Protein AF-A0A812U2C8-F1 (afdb_monomer_lite)

InterPro domains:
  IPR002843 ATPase, V0 complex, C/D subunit [PF01992] (10-202)
  IPR016727 ATPase, V0 complex, subunit D [PTHR11028] (4-201)
  IPR036079 V-type ATP synthase subunit C/D subunit superfamily [SSF103486] (7-202)

Secondary structure (DSSP, 8-state):
------HHHHHHHHHHHHHHTSTTHHHHHHHHHHHHHHHHTT--S--------S---HHHHHHHHHHHHHHHHHHHHHHHHHH-HHHHHHHHHHHHHHHHHHHHHHHHHHHTSGGGSGGGHHHHHHTS-S-SSSTTGGGGHHHHHHHH-SS--PPPTTPPPHHHHHHHHHHHHHHHTTSS-S-THHHHHHHHHHHHHHHHHHHHHSTT--TT-------

Sequence (219 aa):
MSESFDVQGGFDDVYRIFLVDTPIGPYFEEYLKEADRDKDDMAPAGIETSQVGGILTKQDLEIMKQSLKKAWLEDFYSFVESQGGTTAEVMGNILKMEADFRVLLVTLNALNTNLSTEASLGERNALYPNFGYLYPEGTKVKDFYDAETGGSRAAPAGAQSIEDLIYAENVRMYEMAFEQQYHFGIFYAWVKLREQEIRNIRRSRGGAVDPRGVSGLRP

pLDDT: mean 73.54, std 18.6, range [32.16, 96.62]

Foldseek 3Di:
DDPDDPPVVVVVVVVLVVLVPPPLNVLLVVVVVVVVVVVVVPDDPDDPPPPPPPDCDPVNVVLSVLSSVQVVLQVVLVVQVVVDDPSNVLVNQLSLLVLLVQLVVLLVVCVVDPCLDPVNLVVSLSSHHCHHPCPPVSSCVSVVCCVVPVDDDDDPVPDDDPVRVSLVVSLVSLVVSVVDDDYPSVVVSVVSVVVVVVVVVVVVVPPPDDPPDDDDDDD

Structure (mmCIF, N/CA/C/O backbone):
data_AF-A0A812U2C8-F1
#
_entry.id   AF-A0A812U2C8-F1
#
loop_
_atom_site.group_PDB
_atom_site.id
_atom_site.type_symbol
_atom_site.label_atom_id
_atom_site.label_alt_id
_atom_site.label_comp_id
_atom_site.label_asym_id
_atom_site.label_entity_id
_atom_site.label_seq_id
_atom_site.pdbx_PDB_ins_code
_atom_site.Cartn_x
_atom_site.Cartn_y
_atom_site.Cartn_z
_atom_site.occupancy
_atom_site.B_iso_or_equiv
_atom_site.auth_seq_id
_atom_site.auth_comp_id
_atom_site.auth_asym_id
_atom_site.auth_atom_id
_atom_site.pdbx_PDB_model_num
ATOM 1 N N . MET A 1 1 ? -51.670 6.695 8.236 1.00 37.44 1 MET A N 1
ATOM 2 C CA . MET A 1 1 ? -50.321 6.507 8.798 1.00 37.44 1 MET A CA 1
ATOM 3 C C . MET A 1 1 ? -49.365 7.190 7.844 1.00 37.44 1 MET A C 1
ATOM 5 O O . MET A 1 1 ? -49.209 6.713 6.732 1.00 37.44 1 MET A O 1
ATOM 9 N N . SER A 1 2 ? -48.876 8.376 8.196 1.00 40.47 2 SER A N 1
ATOM 10 C CA . SER A 1 2 ? -47.806 9.039 7.450 1.00 40.47 2 SER A CA 1
ATOM 11 C C . SER A 1 2 ? -46.493 8.475 7.973 1.00 40.47 2 SER A C 1
ATOM 13 O O . SER A 1 2 ? -46.079 8.838 9.073 1.00 40.47 2 SER A O 1
ATOM 15 N N . GLU A 1 3 ? -45.888 7.543 7.242 1.00 46.00 3 GLU A N 1
ATOM 16 C CA . GLU A 1 3 ? -44.503 7.157 7.503 1.00 46.00 3 GLU A CA 1
ATOM 17 C C . GLU A 1 3 ? -43.629 8.375 7.204 1.00 46.00 3 GLU A C 1
ATOM 19 O O . GLU A 1 3 ? -43.494 8.806 6.058 1.00 46.00 3 GLU A O 1
ATOM 24 N N . SER A 1 4 ? -43.106 8.997 8.259 1.00 42.78 4 SER A N 1
ATOM 25 C CA . SER A 1 4 ? -42.030 9.967 8.130 1.00 42.78 4 SER A CA 1
ATOM 26 C C . SER A 1 4 ? -40.771 9.186 7.784 1.00 42.78 4 SER A C 1
ATOM 28 O O . SER A 1 4 ? -40.222 8.494 8.639 1.00 42.78 4 SER A O 1
ATOM 30 N N . PHE A 1 5 ? -40.342 9.268 6.528 1.00 45.81 5 PHE A N 1
ATOM 31 C CA . PHE A 1 5 ? -39.040 8.762 6.122 1.00 45.81 5 PHE A CA 1
ATOM 32 C C . PHE A 1 5 ? -37.985 9.647 6.791 1.00 45.81 5 PHE A C 1
ATOM 34 O O . PHE A 1 5 ? -37.867 10.828 6.454 1.00 45.81 5 PHE A O 1
ATOM 41 N N . ASP A 1 6 ? -37.277 9.111 7.784 1.00 50.34 6 ASP A N 1
ATOM 42 C CA . ASP A 1 6 ? -36.111 9.787 8.337 1.00 50.34 6 ASP A CA 1
ATOM 43 C C . ASP A 1 6 ? -35.038 9.821 7.247 1.00 50.34 6 ASP A C 1
ATOM 45 O O . ASP A 1 6 ? -34.470 8.798 6.870 1.00 50.34 6 ASP A O 1
ATOM 49 N N . VAL A 1 7 ? -34.833 10.996 6.657 1.00 51.53 7 VAL A N 1
ATOM 50 C CA . VAL A 1 7 ? -33.973 11.161 5.482 1.00 51.53 7 VAL A CA 1
ATOM 51 C C . VAL A 1 7 ? -32.519 10.827 5.827 1.00 51.53 7 VAL A C 1
ATOM 53 O O . VAL A 1 7 ? -31.798 10.351 4.960 1.00 51.53 7 VAL A O 1
ATOM 56 N N . GLN A 1 8 ? -32.084 11.022 7.078 1.00 50.69 8 GLN A N 1
ATOM 57 C CA . GLN A 1 8 ? -30.714 10.709 7.495 1.00 50.69 8 GLN A CA 1
ATOM 58 C C . GLN A 1 8 ? -30.510 9.214 7.772 1.00 50.69 8 GLN A C 1
ATOM 60 O O . GLN A 1 8 ? -29.570 8.646 7.216 1.00 50.69 8 GLN A O 1
ATOM 65 N N . GLY A 1 9 ? -31.402 8.558 8.526 1.00 53.12 9 GLY A N 1
ATOM 66 C CA . GLY A 1 9 ? -31.371 7.098 8.691 1.00 53.12 9 GLY A CA 1
ATOM 67 C C . GLY A 1 9 ? -31.550 6.348 7.366 1.00 53.12 9 GLY A C 1
ATOM 68 O O . GLY A 1 9 ? -30.816 5.410 7.070 1.00 53.12 9 GLY A O 1
ATOM 69 N N . GLY A 1 10 ? -32.433 6.845 6.496 1.00 49.03 10 GLY A N 1
ATOM 70 C CA . GLY A 1 10 ? -32.646 6.285 5.163 1.00 49.03 10 GLY A CA 1
ATOM 71 C C . GLY A 1 10 ? -31.426 6.397 4.244 1.00 49.03 10 GLY A C 1
ATOM 72 O O . GLY A 1 10 ? -31.242 5.538 3.390 1.00 49.03 10 GLY A O 1
ATOM 73 N N . PHE A 1 11 ? -30.570 7.413 4.407 1.00 55.88 11 PHE A N 1
ATOM 74 C CA . PHE A 1 11 ? -29.321 7.515 3.644 1.00 55.88 11 PHE A CA 1
ATOM 75 C C . PHE A 1 11 ? -28.286 6.480 4.092 1.00 55.88 11 PHE A C 1
ATOM 77 O O . PHE A 1 11 ? -27.609 5.928 3.229 1.00 55.88 11 PHE A O 1
ATOM 84 N N . ASP A 1 12 ? -28.179 6.196 5.394 1.00 60.50 12 ASP A N 1
ATOM 85 C CA . ASP A 1 12 ? -27.290 5.148 5.918 1.00 60.50 12 ASP A CA 1
ATOM 86 C C . ASP A 1 12 ? -27.771 3.757 5.482 1.00 60.50 12 ASP A C 1
ATOM 88 O O . ASP A 1 12 ? -26.985 2.962 4.972 1.00 60.50 12 ASP A O 1
ATOM 92 N N . ASP A 1 13 ? -29.079 3.498 5.544 1.00 59.97 13 ASP A N 1
ATOM 93 C CA . ASP A 1 13 ? -29.663 2.245 5.056 1.00 59.97 13 ASP A CA 1
ATOM 94 C C . ASP A 1 13 ? -29.455 2.067 3.548 1.00 59.97 13 ASP A C 1
ATOM 96 O O . ASP A 1 13 ? -29.047 1.002 3.092 1.00 59.97 13 ASP A O 1
ATOM 100 N N . VAL A 1 14 ? -29.667 3.120 2.755 1.00 59.97 14 VAL A N 1
ATOM 101 C CA . VAL A 1 14 ? -29.437 3.094 1.304 1.00 59.97 14 VAL A CA 1
ATOM 102 C C . VAL A 1 14 ? -27.952 2.919 0.981 1.00 59.97 14 VAL A C 1
ATOM 104 O O . VAL A 1 14 ? -27.599 2.164 0.075 1.00 59.97 14 VAL A O 1
ATOM 107 N N . TYR A 1 15 ? -27.069 3.576 1.728 1.00 64.94 15 TYR A N 1
ATOM 108 C CA . TYR A 1 15 ? -25.626 3.462 1.565 1.00 64.94 15 TYR A CA 1
ATOM 109 C C . TYR A 1 15 ? -25.122 2.063 1.929 1.00 64.94 15 TYR A C 1
ATOM 111 O O . TYR A 1 15 ? -24.353 1.485 1.166 1.00 64.94 15 TYR A O 1
ATOM 119 N N . ARG A 1 16 ? -25.630 1.465 3.013 1.00 65.31 16 ARG A N 1
ATOM 120 C CA . ARG A 1 16 ? -25.379 0.062 3.369 1.00 65.31 16 ARG A CA 1
ATOM 121 C C . ARG A 1 16 ? -25.901 -0.883 2.292 1.00 65.31 16 ARG A C 1
ATOM 123 O O . ARG A 1 16 ? -25.148 -1.737 1.844 1.00 65.31 16 ARG A O 1
ATOM 130 N N . ILE A 1 17 ? -27.133 -0.700 1.813 1.00 68.12 17 ILE A N 1
ATOM 131 C CA . ILE A 1 17 ? -27.717 -1.530 0.746 1.00 68.12 17 ILE A CA 1
ATOM 132 C C . ILE A 1 17 ? -26.848 -1.492 -0.516 1.00 68.12 17 ILE A C 1
ATOM 134 O O . ILE A 1 17 ? -26.548 -2.539 -1.079 1.00 68.12 17 ILE A O 1
ATOM 138 N N . PHE A 1 18 ? -26.403 -0.309 -0.948 1.00 65.56 18 PHE A N 1
ATOM 139 C CA . PHE A 1 18 ? -25.588 -0.193 -2.158 1.00 65.56 18 PHE A CA 1
ATOM 140 C C . PHE A 1 18 ? -24.139 -0.640 -1.964 1.00 65.56 18 PHE A C 1
ATOM 142 O O . PHE A 1 18 ? -23.555 -1.183 -2.899 1.00 65.56 18 PHE A O 1
ATOM 149 N N . LEU A 1 19 ? -23.541 -0.420 -0.791 1.00 75.69 19 LEU A N 1
ATOM 150 C CA . LEU A 1 19 ? -22.161 -0.824 -0.538 1.00 75.69 19 LEU A CA 1
ATOM 151 C C . LEU A 1 19 ? -22.000 -2.318 -0.273 1.00 75.69 19 LEU A C 1
ATOM 153 O O . LEU A 1 19 ? -20.934 -2.845 -0.591 1.00 75.69 19 LEU A O 1
ATOM 157 N N . VAL A 1 20 ? -23.017 -3.002 0.259 1.00 69.00 20 VAL A N 1
ATOM 158 C CA . VAL A 1 20 ? -22.983 -4.460 0.481 1.00 69.00 20 VAL A CA 1
ATOM 159 C C . VAL A 1 20 ? -22.724 -5.219 -0.824 1.00 69.00 20 VAL A C 1
ATOM 161 O O . VAL A 1 20 ? -22.008 -6.216 -0.821 1.00 69.00 20 VAL A O 1
ATOM 164 N N . ASP A 1 21 ? -23.211 -4.699 -1.951 1.00 77.69 21 ASP A N 1
ATOM 165 C CA . ASP A 1 21 ? -22.998 -5.300 -3.272 1.00 77.69 21 ASP A CA 1
ATOM 166 C C . ASP A 1 21 ? -21.655 -4.905 -3.918 1.00 77.69 21 ASP A C 1
ATOM 168 O O . ASP A 1 21 ? -21.303 -5.387 -4.998 1.00 77.69 21 ASP A O 1
ATOM 172 N N . THR A 1 22 ? -20.880 -4.025 -3.277 1.00 85.56 22 THR A N 1
ATOM 173 C CA . THR A 1 22 ? -19.578 -3.578 -3.785 1.00 85.56 22 THR A CA 1
ATOM 174 C C . THR A 1 22 ? -18.424 -4.316 -3.109 1.00 85.56 22 THR A C 1
ATOM 176 O O . THR A 1 22 ? -18.469 -4.578 -1.909 1.00 85.56 22 THR A O 1
ATOM 179 N N . PRO A 1 23 ? -17.313 -4.569 -3.825 1.00 85.44 23 PRO A N 1
ATOM 180 C CA . PRO A 1 23 ? -16.144 -5.233 -3.244 1.00 85.44 23 PRO A CA 1
ATOM 181 C C . PRO A 1 23 ? -15.446 -4.410 -2.146 1.00 85.44 23 PRO A C 1
ATOM 183 O O . PRO A 1 23 ? -14.595 -4.942 -1.446 1.00 85.44 23 PRO A O 1
ATOM 186 N N . ILE A 1 24 ? -15.785 -3.124 -1.987 1.00 85.81 24 ILE A N 1
ATOM 187 C CA . ILE A 1 24 ? -15.278 -2.269 -0.901 1.00 85.81 24 ILE A CA 1
ATOM 188 C C . ILE A 1 24 ? -16.128 -2.367 0.378 1.00 85.81 24 ILE A C 1
ATOM 190 O O . ILE A 1 24 ? -15.682 -1.930 1.437 1.00 85.81 24 ILE A O 1
ATOM 194 N N . GLY A 1 25 ? -17.331 -2.947 0.292 1.00 83.88 25 GLY A N 1
ATOM 195 C CA . GLY A 1 25 ? -18.283 -3.073 1.397 1.00 83.88 25 GLY A CA 1
ATOM 196 C C . GLY A 1 25 ? -17.688 -3.661 2.682 1.00 83.88 25 GLY A C 1
ATOM 197 O O . GLY A 1 25 ? -17.850 -3.032 3.729 1.00 83.88 25 GLY A O 1
ATOM 198 N N . PRO A 1 26 ? -16.937 -4.784 2.630 1.00 87.31 26 PRO A N 1
ATOM 199 C CA . PRO A 1 26 ? -16.346 -5.388 3.826 1.00 87.31 26 PRO A CA 1
ATOM 200 C C . PRO A 1 26 ? -15.430 -4.437 4.609 1.00 87.31 26 PRO A C 1
ATOM 202 O O . PRO A 1 26 ? -15.542 -4.338 5.828 1.00 87.31 26 PRO A O 1
ATOM 205 N N . TYR A 1 27 ? -14.579 -3.675 3.914 1.00 87.88 27 TYR A N 1
ATOM 206 C CA . TYR A 1 27 ? -13.665 -2.719 4.550 1.00 87.88 27 TYR A CA 1
ATOM 207 C C . TYR A 1 27 ? -14.414 -1.530 5.163 1.00 87.88 27 TYR A C 1
ATOM 209 O O . TYR A 1 27 ? -13.986 -0.959 6.164 1.00 87.88 27 TYR A O 1
ATOM 217 N N . PHE A 1 28 ? -15.540 -1.143 4.560 1.00 84.12 28 PHE A N 1
ATOM 218 C CA . PHE A 1 28 ? -16.367 -0.059 5.076 1.00 84.12 28 PHE A CA 1
ATOM 219 C C . PHE A 1 28 ? -17.119 -0.462 6.344 1.00 84.12 28 PHE A C 1
ATOM 221 O O . PHE A 1 28 ? -17.196 0.314 7.294 1.00 84.12 28 PHE A O 1
ATOM 228 N N . GLU A 1 29 ? -17.643 -1.685 6.379 1.00 81.62 29 GLU A N 1
ATOM 229 C CA . GLU A 1 29 ? -18.303 -2.230 7.564 1.00 81.62 29 GLU A CA 1
ATOM 230 C C . GLU A 1 29 ? -17.329 -2.349 8.747 1.00 81.62 29 GLU A C 1
ATOM 232 O O . GLU A 1 29 ? -17.690 -2.038 9.882 1.00 81.62 29 GLU A O 1
ATOM 237 N N . GLU A 1 30 ? -16.088 -2.763 8.484 1.00 82.81 30 GLU A N 1
ATOM 238 C CA . GLU A 1 30 ? -15.020 -2.794 9.485 1.00 82.81 30 GLU A CA 1
ATOM 239 C C . GLU A 1 30 ? -14.702 -1.393 10.025 1.00 82.81 30 GLU A C 1
ATOM 241 O O . GLU A 1 30 ? -14.710 -1.196 11.240 1.00 82.81 30 GLU A O 1
ATOM 246 N N . TYR A 1 31 ? -14.544 -0.398 9.144 1.00 83.19 31 TYR A N 1
ATOM 247 C CA . TYR A 1 31 ? -14.324 0.993 9.548 1.00 83.19 31 TYR A CA 1
ATOM 248 C C . TYR A 1 31 ? -15.457 1.545 10.427 1.00 83.19 31 TYR A C 1
ATOM 250 O O . TYR A 1 31 ? -15.188 2.184 11.442 1.00 83.19 31 TYR A O 1
ATOM 258 N N . LEU A 1 32 ? -16.724 1.294 10.072 1.00 79.75 32 LEU A N 1
ATOM 259 C CA . LEU A 1 32 ? -17.867 1.743 10.879 1.00 79.75 32 LEU A CA 1
ATOM 260 C C . LEU A 1 32 ? -17.860 1.117 12.279 1.00 79.75 32 LEU A C 1
ATOM 262 O O . LEU A 1 32 ? -18.121 1.809 13.260 1.00 79.75 32 LEU A O 1
ATOM 266 N N . LYS A 1 33 ? -17.513 -0.174 12.387 1.00 79.94 33 LYS A N 1
ATOM 267 C CA . LYS A 1 33 ? -17.399 -0.867 13.681 1.00 79.94 33 LYS A CA 1
ATOM 268 C C . LYS A 1 33 ? -16.302 -0.271 14.559 1.00 79.94 33 LYS A C 1
ATOM 270 O O . LYS A 1 33 ? -16.490 -0.195 15.769 1.00 79.94 33 LYS A O 1
ATOM 275 N N . GLU A 1 34 ? -15.167 0.113 13.981 1.00 74.62 34 GLU A N 1
ATOM 276 C CA . GLU A 1 34 ? -14.091 0.792 14.715 1.00 74.62 34 GLU A CA 1
ATOM 277 C C . GLU A 1 34 ? -14.511 2.208 15.134 1.00 74.62 34 GLU A C 1
ATOM 279 O O . GLU A 1 34 ? -14.382 2.564 16.303 1.00 74.62 34 GLU A O 1
ATOM 284 N N . ALA A 1 35 ? -15.115 2.974 14.223 1.00 71.06 35 ALA A N 1
ATOM 285 C CA . ALA A 1 35 ? -15.546 4.348 14.478 1.00 71.06 35 ALA A CA 1
ATOM 286 C C . ALA A 1 35 ? -16.657 4.470 15.539 1.00 71.06 35 ALA A C 1
ATOM 288 O O . ALA A 1 35 ? -16.769 5.508 16.195 1.00 71.06 35 ALA A O 1
ATOM 289 N N . ASP A 1 36 ? -17.497 3.445 15.703 1.00 65.69 36 ASP A N 1
ATOM 290 C CA . ASP A 1 36 ? -18.511 3.412 16.761 1.00 65.69 36 ASP A CA 1
ATOM 291 C C . ASP A 1 36 ? -17.934 2.972 18.119 1.00 65.69 36 ASP A C 1
ATOM 293 O O . ASP A 1 36 ? -18.356 3.500 19.147 1.00 65.69 36 ASP A O 1
ATOM 297 N N . ARG A 1 37 ? -16.912 2.101 18.149 1.00 62.19 37 ARG A N 1
ATOM 298 C CA . ARG A 1 37 ? -16.218 1.719 19.399 1.00 62.19 37 ARG A CA 1
ATOM 299 C C . ARG A 1 37 ? -15.511 2.903 20.057 1.00 62.19 37 ARG A C 1
ATOM 301 O O . ARG A 1 37 ? -15.627 3.076 21.266 1.00 62.19 37 ARG A O 1
ATOM 308 N N . ASP A 1 38 ? -14.865 3.754 19.263 1.00 59.25 38 ASP A N 1
ATOM 309 C CA . ASP A 1 38 ? -14.179 4.951 19.769 1.00 59.25 38 ASP A CA 1
ATOM 310 C C . ASP A 1 38 ? -15.146 5.967 20.415 1.00 59.25 38 ASP A C 1
ATOM 312 O O . ASP A 1 38 ? -14.742 6.774 21.256 1.00 59.25 38 ASP A O 1
ATOM 316 N N . LYS A 1 39 ? -16.443 5.934 20.065 1.00 55.78 39 LYS A N 1
ATOM 317 C CA . LYS A 1 39 ? -17.474 6.779 20.696 1.00 55.78 39 LYS A CA 1
ATOM 318 C C . LYS A 1 39 ? -17.959 6.219 22.032 1.00 55.78 39 LYS A C 1
ATOM 320 O O . LYS A 1 39 ? -18.274 7.007 22.925 1.00 55.78 39 LYS A O 1
ATOM 325 N N . ASP A 1 40 ? -18.012 4.897 22.173 1.00 53.09 40 ASP A N 1
ATOM 326 C CA . ASP A 1 40 ? -18.484 4.233 23.392 1.00 53.09 40 ASP A CA 1
ATOM 327 C C . ASP A 1 40 ? -17.454 4.311 24.533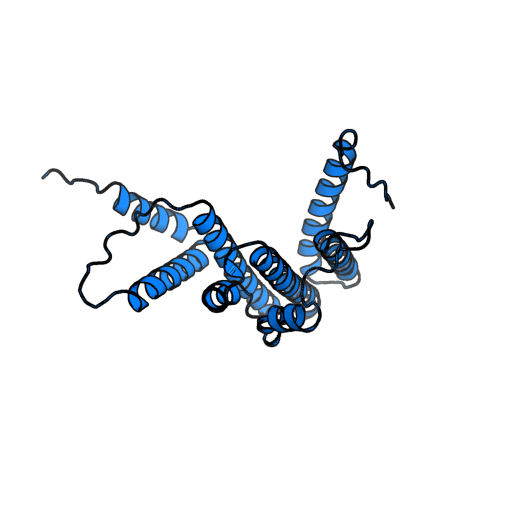 1.00 53.09 40 ASP A C 1
ATOM 329 O O . ASP A 1 40 ? -17.842 4.508 25.685 1.00 53.09 40 ASP A O 1
ATOM 333 N N . ASP A 1 41 ? -16.149 4.274 24.235 1.00 52.59 41 ASP A N 1
ATOM 334 C CA . ASP A 1 41 ? -15.084 4.408 25.250 1.00 52.59 41 ASP A CA 1
ATOM 335 C C . ASP A 1 41 ? -15.007 5.817 25.883 1.00 52.59 41 ASP A C 1
ATOM 337 O O . ASP A 1 41 ? -14.437 5.994 26.964 1.00 52.59 41 ASP A O 1
ATOM 341 N N . MET A 1 42 ? -15.621 6.825 25.249 1.00 48.03 42 MET A N 1
ATOM 342 C CA . MET A 1 42 ? -15.662 8.216 25.724 1.00 48.03 42 MET A CA 1
ATOM 343 C C . MET A 1 42 ? -17.035 8.630 26.291 1.00 48.03 42 MET A C 1
ATOM 345 O O . MET A 1 42 ? -17.183 9.741 26.813 1.00 48.03 42 MET A O 1
ATOM 349 N N . ALA A 1 43 ? -18.052 7.764 26.227 1.00 43.56 43 ALA A N 1
ATOM 350 C CA . ALA A 1 43 ? -19.397 8.073 26.700 1.00 43.56 43 ALA A CA 1
ATOM 351 C C . ALA A 1 43 ? -19.575 7.682 28.184 1.00 43.56 43 ALA A C 1
ATOM 353 O O . ALA A 1 43 ? -19.542 6.498 28.527 1.00 43.56 43 ALA A O 1
ATOM 354 N N . PRO A 1 44 ? -19.842 8.635 29.102 1.00 41.28 44 PRO A N 1
ATOM 355 C CA . PRO A 1 44 ? -20.400 8.274 30.395 1.00 41.28 44 PRO A CA 1
ATOM 356 C C . PRO A 1 44 ? -21.758 7.607 30.151 1.00 41.28 44 PRO A C 1
ATOM 358 O O . PRO A 1 44 ? -22.600 8.147 29.433 1.00 41.28 44 PRO A O 1
ATOM 361 N N . ALA A 1 45 ? -21.953 6.430 30.746 1.00 41.66 45 ALA A N 1
ATOM 362 C CA . ALA A 1 45 ? -23.148 5.609 30.593 1.00 41.66 45 ALA A CA 1
ATOM 363 C C . ALA A 1 45 ? -24.445 6.436 30.718 1.00 41.66 45 ALA A C 1
ATOM 365 O O . ALA A 1 45 ? -24.769 6.918 31.805 1.00 41.66 45 ALA A O 1
ATOM 366 N N . GLY A 1 46 ? -25.195 6.574 29.616 1.00 43.06 46 GLY A N 1
ATOM 367 C CA . GLY A 1 46 ? -26.563 7.109 29.653 1.00 43.06 46 GLY A CA 1
ATOM 368 C C . GLY A 1 46 ? -26.998 8.081 28.553 1.00 43.06 46 GLY A C 1
ATOM 369 O O . GLY A 1 46 ? -28.074 8.655 28.700 1.00 43.06 46 GLY A O 1
ATOM 370 N N . ILE A 1 47 ? -26.239 8.288 27.473 1.00 42.56 47 ILE A N 1
ATOM 371 C CA . ILE A 1 47 ? -26.702 9.108 26.338 1.00 42.56 47 ILE A CA 1
ATOM 372 C C . ILE A 1 47 ? -26.817 8.221 25.101 1.00 42.56 47 ILE A C 1
ATOM 374 O O . ILE A 1 47 ? -25.826 7.670 24.638 1.00 42.56 47 ILE A O 1
ATOM 378 N N . GLU A 1 48 ? -28.043 8.079 24.593 1.00 39.19 48 GLU A N 1
ATOM 379 C CA . GLU A 1 48 ? -28.344 7.367 23.352 1.00 39.19 48 GLU A CA 1
ATOM 380 C C . GLU A 1 48 ? -27.551 7.986 22.191 1.00 39.19 48 GLU A C 1
ATOM 382 O O . GLU A 1 48 ? -27.801 9.117 21.766 1.00 39.19 48 GLU A O 1
ATOM 387 N N . THR A 1 49 ? -26.589 7.231 21.666 1.00 44.66 49 THR A N 1
ATOM 388 C CA . THR A 1 49 ? -25.798 7.526 20.466 1.00 44.66 49 THR A CA 1
ATOM 389 C C . THR A 1 49 ? -26.648 7.347 19.206 1.00 44.66 49 THR A C 1
ATOM 391 O O . THR A 1 49 ? -26.337 6.575 18.308 1.00 44.66 49 THR A O 1
ATOM 394 N N . SER A 1 50 ? -27.748 8.093 19.104 1.00 42.44 50 SER A N 1
ATOM 395 C CA . SER A 1 50 ? -28.505 8.247 17.861 1.00 42.44 50 SER A CA 1
ATOM 396 C C . SER A 1 50 ? -28.186 9.607 17.248 1.00 42.44 50 SER A C 1
ATOM 398 O O . SER A 1 50 ? -28.990 10.534 17.284 1.00 42.44 50 SER A O 1
ATOM 400 N N . GLN A 1 51 ? -26.948 9.767 16.769 1.00 42.28 51 GLN A N 1
ATOM 401 C CA . GLN A 1 51 ? -26.556 10.905 15.933 1.00 42.28 51 GLN A CA 1
ATOM 402 C C . GLN A 1 51 ? -25.224 10.632 15.211 1.00 42.28 51 GLN A C 1
ATOM 404 O O . GLN A 1 51 ? -24.228 11.325 15.390 1.00 42.28 51 GLN A O 1
ATOM 409 N N . VAL A 1 52 ? -25.212 9.647 14.308 1.00 43.88 52 VAL A N 1
ATOM 410 C CA . VAL A 1 52 ? -24.168 9.522 13.262 1.00 43.88 52 VAL A CA 1
ATOM 411 C C . VAL A 1 52 ? -24.511 10.436 12.071 1.00 43.88 52 VAL A C 1
ATOM 413 O O . VAL A 1 52 ? -24.402 10.076 10.908 1.00 43.88 52 VAL A O 1
ATOM 416 N N . GLY A 1 53 ? -24.985 11.646 12.376 1.00 43.62 53 GLY A N 1
ATOM 417 C CA . GLY A 1 53 ? -25.357 12.683 11.411 1.00 43.62 53 GLY A CA 1
ATOM 418 C C . GLY A 1 53 ? -24.482 13.930 11.524 1.00 43.62 53 GLY A C 1
ATOM 419 O O . GLY A 1 53 ? -24.901 15.009 11.109 1.00 43.62 53 GLY A O 1
ATOM 420 N N . GLY A 1 54 ? -23.297 13.815 12.133 1.00 47.72 54 GLY A N 1
ATOM 421 C CA . GLY A 1 54 ? -22.300 14.878 12.090 1.00 47.72 54 GLY A CA 1
ATOM 422 C C . GLY A 1 54 ? -21.900 15.140 10.640 1.00 47.72 54 GLY A C 1
ATOM 423 O O . GLY A 1 54 ? -21.706 14.202 9.869 1.00 47.72 54 GLY A O 1
ATOM 424 N N . ILE A 1 55 ? -21.800 16.412 10.250 1.00 51.03 55 ILE A N 1
ATOM 425 C CA . ILE A 1 55 ? -21.243 16.803 8.951 1.00 51.03 55 ILE A CA 1
ATOM 426 C C . ILE A 1 55 ? -19.873 16.132 8.821 1.00 51.03 55 ILE A C 1
ATOM 428 O O . ILE A 1 55 ? -18.954 16.506 9.545 1.00 51.03 55 ILE A O 1
ATOM 432 N N . LEU A 1 56 ? -19.745 15.161 7.909 1.00 64.25 56 LEU A N 1
ATOM 433 C CA . LEU A 1 56 ? -18.457 14.553 7.582 1.00 64.25 56 LEU A CA 1
ATOM 434 C C . LEU A 1 56 ? -17.519 15.666 7.123 1.00 64.25 56 LEU A C 1
ATOM 436 O O . LEU A 1 56 ? -17.733 16.297 6.080 1.00 64.25 56 LEU A O 1
ATOM 440 N N . THR A 1 57 ? -16.500 15.953 7.925 1.00 73.38 57 THR A N 1
ATOM 441 C CA . THR A 1 57 ? -15.516 16.963 7.568 1.00 73.38 57 THR A CA 1
ATOM 442 C C . THR A 1 57 ? -14.587 16.408 6.490 1.00 73.38 57 THR A C 1
ATOM 444 O O . THR A 1 57 ? -14.481 15.201 6.263 1.00 73.38 57 THR A O 1
ATOM 447 N N . LYS A 1 58 ? -13.856 17.293 5.803 1.00 71.38 58 LYS A N 1
ATOM 448 C CA . LYS A 1 58 ? -12.827 16.860 4.842 1.00 71.38 58 LYS A CA 1
ATOM 449 C C . LYS A 1 58 ? -11.753 15.983 5.495 1.00 71.38 58 LYS A C 1
ATOM 451 O O . LYS A 1 58 ? -11.163 15.155 4.811 1.00 71.38 58 LYS A O 1
ATOM 456 N N . GLN A 1 59 ? -11.498 16.188 6.787 1.00 72.00 59 GLN A N 1
ATOM 457 C CA . GLN A 1 59 ? -10.536 15.406 7.549 1.00 72.00 59 GLN A CA 1
ATOM 458 C C . GLN A 1 59 ? -11.064 13.989 7.797 1.00 72.00 59 GLN A C 1
ATOM 460 O O . GLN A 1 59 ? -10.337 13.035 7.536 1.00 72.00 59 GLN A O 1
ATOM 465 N N . ASP A 1 60 ? -12.336 13.849 8.176 1.00 72.12 60 ASP A N 1
ATOM 466 C CA . ASP A 1 60 ? -12.970 12.542 8.408 1.00 72.12 60 ASP A CA 1
ATOM 467 C C . ASP A 1 60 ? -12.992 11.698 7.131 1.00 72.12 60 ASP A C 1
ATOM 469 O O . ASP A 1 60 ? -12.662 10.515 7.152 1.00 72.12 60 ASP A O 1
ATOM 473 N N . LEU A 1 61 ? -13.293 12.325 5.987 1.00 76.56 61 LEU A N 1
ATOM 474 C CA . LEU A 1 61 ? -13.268 11.652 4.686 1.00 76.56 61 LEU A CA 1
ATOM 475 C C . LEU A 1 61 ? -11.863 11.174 4.292 1.00 76.56 61 LEU A C 1
ATOM 477 O O . LEU A 1 61 ? -11.725 10.107 3.692 1.00 76.56 61 LEU A O 1
ATOM 481 N N . GLU A 1 62 ? -10.813 11.935 4.612 1.00 77.62 62 GLU A N 1
ATOM 482 C CA . GLU A 1 62 ? -9.443 11.501 4.324 1.00 77.62 62 GLU A CA 1
ATOM 483 C C . GLU A 1 62 ? -9.004 10.389 5.285 1.00 77.62 62 GLU A C 1
ATOM 485 O O . GLU A 1 62 ? -8.413 9.416 4.826 1.00 77.62 62 GLU A O 1
ATOM 490 N N . ILE A 1 63 ? -9.350 10.462 6.577 1.00 78.94 63 ILE A N 1
ATOM 491 C CA . ILE A 1 63 ? -9.085 9.387 7.552 1.00 78.94 63 ILE A CA 1
ATOM 492 C C . ILE A 1 63 ? -9.778 8.093 7.119 1.00 78.94 63 ILE A C 1
ATOM 494 O O . ILE A 1 63 ? -9.126 7.053 7.027 1.00 78.94 63 ILE A O 1
ATOM 498 N N . MET A 1 64 ? -11.064 8.165 6.769 1.00 82.75 64 MET A N 1
ATOM 499 C CA . MET A 1 64 ? -11.836 7.040 6.244 1.00 82.75 64 MET A CA 1
ATOM 500 C C . MET A 1 64 ? -11.158 6.438 5.012 1.00 82.75 64 MET A C 1
ATOM 502 O O . MET A 1 64 ? -10.884 5.243 4.969 1.00 82.75 64 MET A O 1
ATOM 506 N N . LYS A 1 65 ? -10.798 7.263 4.024 1.00 83.56 65 LYS A N 1
ATOM 507 C CA . LYS A 1 65 ? -10.081 6.810 2.824 1.00 83.56 65 LYS A CA 1
ATOM 508 C C . LYS A 1 65 ? -8.748 6.139 3.158 1.00 83.56 65 LYS A C 1
ATOM 510 O O . LYS A 1 65 ? -8.400 5.137 2.531 1.00 83.56 65 LYS A O 1
ATOM 515 N N . GLN A 1 66 ? -7.991 6.676 4.116 1.00 84.75 66 GLN A N 1
ATOM 516 C CA . GLN A 1 66 ? -6.753 6.046 4.560 1.00 84.75 66 GLN A CA 1
ATOM 517 C C . GLN A 1 66 ? -7.033 4.702 5.236 1.00 84.75 66 GLN A C 1
ATOM 519 O O . GLN A 1 66 ? -6.331 3.747 4.912 1.00 84.75 66 GLN A O 1
ATOM 524 N N . SER A 1 67 ? -8.043 4.597 6.101 1.00 85.75 67 SER A N 1
ATOM 525 C CA . SER A 1 67 ? -8.420 3.339 6.758 1.00 85.75 67 SER A CA 1
ATOM 526 C C . SER A 1 67 ? -8.856 2.272 5.747 1.00 85.75 67 SER A C 1
ATOM 528 O O . SER A 1 67 ? -8.277 1.190 5.704 1.00 85.75 67 SER A O 1
ATOM 530 N N . LEU A 1 68 ? -9.740 2.612 4.805 1.00 88.94 68 LEU A N 1
ATOM 531 C CA . LEU A 1 68 ? -10.151 1.696 3.733 1.00 88.94 68 LEU A CA 1
ATOM 532 C C . LEU A 1 68 ? -8.955 1.213 2.901 1.00 88.94 68 LEU A C 1
ATOM 534 O O . LEU A 1 68 ? -8.859 0.037 2.555 1.00 88.94 68 LEU A O 1
ATOM 538 N N . LYS A 1 69 ? -8.004 2.111 2.607 1.00 89.44 69 LYS A N 1
ATOM 539 C CA . LYS A 1 69 ? -6.777 1.746 1.891 1.00 89.44 69 LYS A CA 1
ATOM 540 C C . LYS A 1 69 ? -5.890 0.801 2.708 1.00 89.44 69 LYS A C 1
ATOM 542 O O . LYS A 1 69 ? -5.236 -0.044 2.106 1.00 89.44 69 LYS A O 1
ATOM 547 N N . LYS A 1 70 ? -5.847 0.939 4.039 1.00 90.31 70 LYS A N 1
ATOM 548 C CA . LYS A 1 70 ? -5.141 0.008 4.936 1.00 90.31 70 LYS A CA 1
ATOM 549 C C . LYS A 1 70 ? -5.738 -1.390 4.821 1.00 90.31 70 LYS A C 1
ATOM 551 O O . LYS A 1 70 ? -5.010 -2.314 4.477 1.00 90.31 70 LYS A O 1
ATOM 556 N N . ALA A 1 71 ? -7.042 -1.505 5.065 1.00 91.31 71 ALA A N 1
ATOM 557 C CA . ALA A 1 71 ? -7.752 -2.779 5.093 1.00 91.31 71 ALA A CA 1
ATOM 558 C C . ALA A 1 71 ? -7.632 -3.515 3.750 1.00 91.31 71 ALA A C 1
ATOM 560 O O . ALA A 1 71 ? -7.247 -4.681 3.709 1.00 91.31 71 ALA A O 1
ATOM 561 N N . TRP A 1 72 ? -7.823 -2.795 2.638 1.00 94.25 72 TRP A N 1
ATOM 562 C CA . TRP A 1 72 ? -7.603 -3.346 1.300 1.00 94.25 72 TRP A CA 1
ATOM 563 C C . TRP A 1 72 ? -6.177 -3.867 1.097 1.00 94.25 72 TRP A C 1
ATOM 565 O O . TRP A 1 72 ? -5.980 -4.926 0.506 1.00 94.25 72 TRP A O 1
ATOM 575 N N . LEU A 1 73 ? -5.169 -3.124 1.559 1.00 94.38 73 LEU A N 1
ATOM 576 C CA . LEU A 1 73 ? -3.774 -3.493 1.352 1.00 94.38 73 LEU A CA 1
ATOM 577 C C . LEU A 1 73 ? -3.397 -4.755 2.154 1.00 94.38 73 LEU A C 1
ATOM 579 O O . LEU A 1 73 ? -2.665 -5.602 1.645 1.00 94.38 73 LEU A O 1
ATOM 583 N N . GLU A 1 74 ? -3.917 -4.895 3.376 1.00 94.31 74 GLU A N 1
ATOM 584 C CA . GLU A 1 74 ? -3.729 -6.075 4.236 1.00 94.31 74 GLU A CA 1
ATOM 585 C C . GLU A 1 74 ? -4.419 -7.323 3.669 1.00 94.31 74 GLU A C 1
ATOM 587 O O . GLU A 1 74 ? -3.822 -8.404 3.616 1.00 94.31 74 GLU A O 1
ATOM 592 N N . ASP A 1 75 ? -5.649 -7.167 3.183 1.00 95.62 75 ASP A N 1
ATOM 593 C CA . ASP A 1 75 ? -6.395 -8.246 2.537 1.00 95.62 75 ASP A CA 1
ATOM 594 C C . ASP A 1 75 ? -5.729 -8.673 1.221 1.00 95.62 75 ASP A C 1
ATOM 596 O O . ASP A 1 75 ? -5.492 -9.856 0.975 1.00 95.62 75 ASP A O 1
ATOM 600 N N . PHE A 1 76 ? -5.301 -7.710 0.400 1.00 95.56 76 PHE A N 1
ATOM 601 C CA . PHE A 1 76 ? -4.619 -8.013 -0.853 1.00 95.56 76 PHE A CA 1
ATOM 602 C C . PHE A 1 76 ? -3.268 -8.704 -0.635 1.00 95.56 76 PHE A C 1
ATOM 604 O O . PHE A 1 76 ? -2.926 -9.629 -1.375 1.00 95.56 76 PHE A O 1
ATOM 611 N N . TYR A 1 77 ? -2.519 -8.311 0.397 1.00 95.94 77 TYR A N 1
ATOM 612 C CA . TYR A 1 77 ? -1.301 -9.016 0.789 1.00 95.94 77 TYR A CA 1
ATOM 613 C C . TYR A 1 77 ? -1.602 -10.462 1.203 1.00 95.94 77 TYR A C 1
ATOM 615 O O . TYR A 1 77 ? -0.961 -11.388 0.706 1.00 95.94 77 TYR A O 1
ATOM 623 N N . SER A 1 78 ? -2.634 -10.675 2.020 1.00 96.00 78 SER A N 1
ATOM 624 C CA . SER A 1 78 ? -3.071 -12.016 2.437 1.00 96.00 78 SER A CA 1
ATOM 625 C C . SER A 1 78 ? -3.495 -12.883 1.245 1.00 96.00 78 SER A C 1
ATOM 627 O O . SER A 1 78 ? -3.128 -14.058 1.154 1.00 96.00 78 SER A O 1
ATOM 629 N N . PHE A 1 79 ? -4.205 -12.297 0.277 1.00 95.94 79 PHE A N 1
ATOM 630 C CA . PHE A 1 79 ? -4.542 -12.954 -0.982 1.00 95.94 79 PHE A CA 1
ATOM 631 C C . PHE A 1 79 ? -3.288 -13.351 -1.771 1.00 95.94 79 PHE A C 1
ATOM 633 O O . PHE A 1 79 ? -3.194 -14.492 -2.221 1.00 95.94 79 PHE A O 1
ATOM 640 N N . VAL A 1 80 ? -2.312 -12.452 -1.919 1.00 96.00 80 VAL A N 1
ATOM 641 C CA . VAL A 1 80 ? -1.057 -12.725 -2.638 1.00 96.00 80 VAL A CA 1
ATOM 642 C C . VAL A 1 80 ? -0.264 -13.853 -1.978 1.00 96.00 80 VAL A C 1
ATOM 644 O O . VAL A 1 80 ? 0.191 -14.759 -2.679 1.00 96.00 80 VAL A O 1
ATOM 647 N N . GLU A 1 81 ? -0.161 -13.854 -0.650 1.00 94.81 81 GLU A N 1
ATOM 648 C CA . GLU A 1 81 ? 0.487 -14.932 0.106 1.00 94.81 81 GLU A CA 1
ATOM 649 C C . GLU A 1 81 ? -0.232 -16.277 -0.104 1.00 94.81 81 GLU A C 1
ATOM 651 O O . GLU A 1 81 ? 0.422 -17.307 -0.268 1.00 94.81 81 GLU A O 1
ATOM 656 N N . SER A 1 82 ? -1.569 -16.278 -0.207 1.00 96.31 82 SER A N 1
ATOM 657 C CA . SER A 1 82 ? -2.347 -17.498 -0.485 1.00 96.31 82 SER A CA 1
ATOM 658 C C . SER A 1 82 ? -2.099 -18.098 -1.877 1.00 96.31 82 SER A C 1
ATOM 660 O O . SER A 1 82 ? -2.277 -19.302 -2.060 1.00 96.31 82 SER A O 1
ATOM 662 N N . GLN A 1 83 ? -1.673 -17.290 -2.859 1.00 93.19 83 GLN A N 1
ATOM 663 C CA . GLN A 1 83 ? -1.323 -17.785 -4.198 1.00 93.19 83 GLN A CA 1
ATOM 664 C C . GLN A 1 83 ? 0.008 -18.549 -4.196 1.00 93.19 83 GLN A C 1
ATOM 666 O O . GLN A 1 83 ? 0.204 -19.453 -5.010 1.00 93.19 83 GLN A O 1
ATOM 671 N N . GLY A 1 84 ? 0.919 -18.193 -3.285 1.00 91.62 84 GLY A N 1
ATOM 672 C CA . GLY A 1 84 ? 2.229 -18.819 -3.150 1.00 91.62 84 GLY A CA 1
ATOM 673 C C . GLY A 1 84 ? 3.144 -18.667 -4.375 1.00 91.62 84 GLY A C 1
ATOM 674 O O . GLY A 1 84 ? 2.898 -17.894 -5.310 1.00 91.62 84 GLY A O 1
ATOM 675 N N . GLY A 1 85 ? 4.246 -19.421 -4.345 1.00 94.06 85 GLY A N 1
ATOM 676 C CA . GLY A 1 85 ? 5.249 -19.472 -5.410 1.00 94.06 85 GLY A CA 1
ATOM 677 C C . GLY A 1 85 ? 5.862 -18.110 -5.741 1.00 94.06 85 GLY A C 1
ATOM 678 O O . GLY A 1 85 ? 5.933 -17.209 -4.907 1.00 94.06 85 GLY A O 1
ATOM 679 N N . THR A 1 86 ? 6.260 -17.940 -7.001 1.00 93.94 86 THR A N 1
ATOM 680 C CA . THR A 1 86 ? 6.889 -16.706 -7.488 1.00 93.94 86 THR A CA 1
ATOM 681 C C . THR A 1 86 ? 5.983 -15.478 -7.372 1.00 93.94 86 THR A C 1
ATOM 683 O O . THR A 1 86 ? 6.468 -14.360 -7.207 1.00 93.94 86 THR A O 1
ATOM 686 N N . THR A 1 87 ? 4.657 -15.658 -7.427 1.00 94.44 87 THR A N 1
ATOM 687 C CA . THR A 1 87 ? 3.723 -14.540 -7.233 1.00 94.44 87 THR A CA 1
ATOM 688 C C . THR A 1 87 ? 3.828 -13.988 -5.821 1.00 94.44 87 THR A C 1
ATOM 690 O O . THR A 1 87 ? 3.984 -12.778 -5.689 1.00 94.44 87 THR A O 1
ATOM 693 N N . ALA A 1 88 ? 3.794 -14.840 -4.794 1.00 95.19 88 ALA A N 1
ATOM 694 C CA . ALA A 1 88 ? 3.935 -14.393 -3.411 1.00 95.19 88 ALA A CA 1
ATOM 695 C C . ALA A 1 88 ? 5.296 -13.726 -3.164 1.00 95.19 88 ALA A C 1
ATOM 697 O O . ALA A 1 88 ? 5.356 -12.658 -2.567 1.00 95.19 88 ALA A O 1
ATOM 698 N N . GLU A 1 89 ? 6.382 -14.279 -3.706 1.00 93.75 89 GLU A N 1
ATOM 699 C CA . GLU A 1 89 ? 7.718 -13.695 -3.541 1.00 93.75 89 GLU A CA 1
ATOM 700 C C . GLU A 1 89 ? 7.832 -12.302 -4.175 1.00 93.75 89 GLU A C 1
ATOM 702 O O . GLU A 1 89 ? 8.213 -11.339 -3.510 1.00 93.75 89 GLU A O 1
ATOM 707 N N . VAL A 1 90 ? 7.482 -12.166 -5.457 1.00 94.88 90 VAL A N 1
ATOM 708 C CA . VAL A 1 90 ? 7.643 -10.894 -6.175 1.00 94.88 90 VAL A CA 1
ATOM 709 C C . VAL A 1 90 ? 6.604 -9.875 -5.715 1.00 94.88 90 VAL A C 1
ATOM 711 O O . VAL A 1 90 ? 6.946 -8.750 -5.351 1.00 94.88 90 VAL A O 1
ATOM 714 N N . MET A 1 91 ? 5.326 -10.257 -5.717 1.00 95.12 91 MET A N 1
ATOM 715 C CA . MET A 1 91 ? 4.236 -9.340 -5.392 1.00 95.12 91 MET A CA 1
ATOM 716 C C . MET A 1 91 ? 4.176 -9.040 -3.891 1.00 95.12 91 MET A C 1
ATOM 718 O O . MET A 1 91 ? 3.920 -7.900 -3.512 1.00 95.12 91 MET A O 1
ATOM 722 N N . GLY A 1 92 ? 4.476 -10.015 -3.032 1.00 95.00 92 GLY A N 1
ATOM 723 C CA . GLY A 1 92 ? 4.559 -9.799 -1.589 1.00 95.00 92 GLY A CA 1
ATOM 724 C C . GLY A 1 92 ? 5.665 -8.811 -1.223 1.00 95.00 92 GLY A C 1
ATOM 725 O O . GLY A 1 92 ? 5.436 -7.925 -0.403 1.00 95.00 92 GLY A O 1
ATOM 726 N N . ASN A 1 93 ? 6.830 -8.877 -1.880 1.00 94.19 93 ASN A N 1
ATOM 727 C CA . ASN A 1 93 ? 7.897 -7.888 -1.684 1.00 94.19 93 ASN A CA 1
ATOM 728 C C . ASN A 1 93 ? 7.469 -6.477 -2.124 1.00 94.19 93 ASN A C 1
ATOM 730 O O . ASN A 1 93 ? 7.711 -5.513 -1.398 1.00 94.19 93 ASN A O 1
ATOM 734 N N . ILE A 1 94 ? 6.783 -6.354 -3.267 1.00 95.00 94 ILE A N 1
ATOM 735 C CA . ILE A 1 94 ? 6.226 -5.073 -3.731 1.00 95.00 94 ILE A CA 1
ATOM 736 C C . ILE A 1 94 ? 5.252 -4.494 -2.694 1.00 95.00 94 ILE A C 1
ATOM 738 O O . ILE A 1 94 ? 5.350 -3.320 -2.339 1.00 95.00 94 ILE A O 1
ATOM 742 N N . LEU A 1 95 ? 4.328 -5.313 -2.183 1.00 95.50 95 LEU A N 1
ATOM 743 C CA . LEU A 1 95 ? 3.318 -4.868 -1.223 1.00 95.50 95 LEU A CA 1
ATOM 744 C C . LEU A 1 95 ? 3.916 -4.502 0.138 1.00 95.50 95 LEU A C 1
ATOM 746 O O . LEU A 1 95 ? 3.474 -3.522 0.733 1.00 95.50 95 LEU A O 1
ATOM 750 N N . LYS A 1 96 ? 4.930 -5.235 0.621 1.00 94.19 96 LYS A N 1
ATOM 751 C CA . LYS A 1 96 ? 5.649 -4.895 1.864 1.00 94.19 96 LYS A CA 1
ATOM 752 C C . LYS A 1 96 ? 6.269 -3.506 1.783 1.00 94.19 96 LYS A C 1
ATOM 754 O O . LYS A 1 96 ? 6.117 -2.709 2.701 1.00 94.19 96 LYS A O 1
ATOM 759 N N . MET A 1 97 ? 6.895 -3.193 0.654 1.00 92.31 97 MET A N 1
ATOM 760 C CA . MET A 1 97 ? 7.479 -1.872 0.431 1.00 92.31 97 MET A CA 1
ATOM 761 C C . MET A 1 97 ? 6.408 -0.786 0.296 1.00 92.31 97 MET A C 1
ATOM 763 O O . MET A 1 97 ? 6.570 0.309 0.830 1.00 92.31 97 MET A O 1
ATOM 767 N N . GLU A 1 98 ? 5.278 -1.075 -0.358 1.00 92.00 98 GLU A N 1
ATOM 768 C CA . GLU A 1 98 ? 4.155 -0.132 -0.433 1.00 92.00 98 GLU A CA 1
ATOM 769 C C . GLU A 1 98 ? 3.537 0.148 0.949 1.00 92.00 98 GLU A C 1
ATOM 771 O O . GLU A 1 98 ? 3.169 1.291 1.244 1.00 92.00 98 GLU A O 1
ATOM 776 N N . ALA A 1 99 ? 3.486 -0.862 1.822 1.00 92.31 99 ALA A N 1
ATOM 777 C CA . ALA A 1 99 ? 3.087 -0.702 3.213 1.00 92.31 99 ALA A CA 1
ATOM 778 C C . ALA A 1 99 ? 4.068 0.191 3.989 1.00 92.31 99 ALA A C 1
ATOM 780 O O . ALA A 1 99 ? 3.640 1.149 4.637 1.00 92.31 99 ALA A O 1
ATOM 781 N N . ASP A 1 100 ? 5.373 -0.044 3.852 1.00 90.06 100 ASP A N 1
ATOM 782 C CA . ASP A 1 100 ? 6.411 0.752 4.514 1.00 90.06 100 ASP A CA 1
ATOM 783 C C . ASP A 1 100 ? 6.395 2.217 4.047 1.00 90.06 100 ASP A C 1
ATOM 785 O O . ASP A 1 100 ? 6.439 3.144 4.860 1.00 90.06 100 ASP A O 1
ATOM 789 N N . PHE A 1 101 ? 6.232 2.462 2.744 1.00 89.50 101 PHE A N 1
ATOM 790 C CA . PHE A 1 101 ? 6.070 3.817 2.214 1.00 89.50 101 PHE A CA 1
ATOM 791 C C . PHE A 1 101 ? 4.820 4.506 2.748 1.00 89.50 101 PHE A C 1
ATOM 793 O O . PHE A 1 101 ? 4.847 5.710 3.010 1.00 89.50 101 PHE A O 1
ATOM 800 N N . ARG A 1 102 ? 3.730 3.763 2.958 1.00 87.06 102 ARG A N 1
ATOM 801 C CA . ARG A 1 102 ? 2.531 4.307 3.595 1.00 87.06 102 ARG A CA 1
ATOM 802 C C . ARG A 1 102 ? 2.807 4.707 5.043 1.00 87.06 102 ARG A C 1
ATOM 804 O O . ARG A 1 102 ? 2.392 5.798 5.424 1.00 87.06 102 ARG A O 1
ATOM 811 N N . VAL A 1 103 ? 3.545 3.904 5.813 1.00 86.81 103 VAL A N 1
ATOM 812 C CA . VAL A 1 103 ? 3.973 4.276 7.177 1.00 86.81 103 VAL A CA 1
ATOM 813 C C . VAL A 1 103 ? 4.780 5.575 7.153 1.00 86.81 103 VAL A C 1
ATOM 815 O O . VAL A 1 103 ? 4.466 6.500 7.904 1.00 86.81 103 VAL A O 1
ATOM 818 N N . LEU A 1 104 ? 5.758 5.701 6.250 1.00 83.94 104 LEU A N 1
ATOM 819 C CA . LEU A 1 104 ? 6.580 6.911 6.124 1.00 83.94 104 LEU A CA 1
ATOM 820 C C . LEU A 1 104 ? 5.752 8.147 5.745 1.00 83.94 104 LEU A C 1
ATOM 822 O O . LEU A 1 104 ? 5.889 9.195 6.376 1.00 83.94 104 LEU A O 1
ATOM 826 N N . LEU A 1 105 ? 4.864 8.031 4.754 1.00 82.44 105 LEU A N 1
ATOM 827 C CA . LEU A 1 105 ? 4.021 9.141 4.297 1.00 82.44 105 LEU A CA 1
ATOM 828 C C . LEU A 1 105 ? 3.008 9.571 5.360 1.00 82.44 105 LEU A C 1
ATOM 830 O O . LEU A 1 105 ? 2.826 10.767 5.582 1.00 82.44 105 LEU A O 1
ATOM 834 N N . VAL A 1 106 ? 2.363 8.619 6.040 1.00 80.00 106 VAL A N 1
ATOM 835 C CA . VAL A 1 106 ? 1.439 8.926 7.143 1.00 80.00 106 VAL A CA 1
ATOM 836 C C . VAL A 1 106 ? 2.199 9.581 8.296 1.00 80.00 106 VAL A C 1
ATOM 838 O O . VAL A 1 106 ? 1.736 10.593 8.815 1.00 80.00 106 VAL A O 1
ATOM 841 N N . THR A 1 107 ? 3.390 9.082 8.646 1.00 79.88 107 THR A N 1
ATOM 842 C CA . THR A 1 107 ? 4.240 9.690 9.684 1.00 79.88 107 THR A CA 1
ATOM 843 C C . THR A 1 107 ? 4.612 11.128 9.319 1.00 79.88 107 THR A C 1
ATOM 845 O O . THR A 1 107 ? 4.439 12.032 10.132 1.00 79.88 107 THR A O 1
ATOM 848 N N . LEU A 1 108 ? 5.067 11.370 8.087 1.00 76.94 108 LEU A N 1
ATOM 849 C CA . LEU A 1 108 ? 5.482 12.696 7.626 1.00 76.94 108 LEU A CA 1
ATOM 850 C C . LEU A 1 108 ? 4.312 13.688 7.560 1.00 76.94 108 LEU A C 1
ATOM 852 O O . LEU A 1 108 ? 4.443 14.843 7.965 1.00 76.94 108 LEU A O 1
ATOM 856 N N . ASN A 1 109 ? 3.144 13.244 7.099 1.00 74.81 109 ASN A N 1
ATOM 857 C CA . ASN A 1 109 ? 1.937 14.069 7.100 1.00 74.81 109 ASN A CA 1
ATOM 858 C C . ASN A 1 109 ? 1.446 14.352 8.529 1.00 74.81 109 ASN A C 1
ATOM 860 O O . ASN A 1 109 ? 0.979 15.456 8.811 1.00 74.81 109 ASN A O 1
ATOM 864 N N . ALA A 1 110 ? 1.604 13.399 9.452 1.00 71.56 110 ALA A N 1
ATOM 865 C CA . ALA A 1 110 ? 1.299 13.596 10.866 1.00 71.56 110 ALA A CA 1
ATOM 866 C C . ALA A 1 110 ? 2.230 14.629 11.527 1.00 71.56 110 ALA A C 1
ATOM 868 O O . ALA A 1 110 ? 1.761 15.426 12.333 1.00 71.56 110 ALA A O 1
ATOM 869 N N . LEU A 1 111 ? 3.516 14.686 11.152 1.00 68.75 111 LEU A N 1
ATOM 870 C CA . LEU A 1 111 ? 4.455 15.713 11.639 1.00 68.75 111 LEU A CA 1
ATOM 871 C C . LEU A 1 111 ? 4.052 17.135 11.219 1.00 68.75 111 LEU A C 1
ATOM 873 O O . LEU A 1 111 ? 4.303 18.089 11.949 1.00 68.75 111 LEU A O 1
ATOM 877 N N . ASN A 1 112 ? 3.404 17.276 10.061 1.00 64.25 112 ASN A N 1
ATOM 878 C CA . ASN A 1 112 ? 2.929 18.560 9.543 1.00 64.25 112 ASN A CA 1
ATOM 879 C C . ASN A 1 112 ? 1.506 18.925 10.019 1.00 64.25 112 ASN A C 1
ATOM 881 O O . ASN A 1 112 ? 0.962 19.945 9.595 1.00 64.25 112 ASN A O 1
ATOM 885 N N . THR A 1 113 ? 0.882 18.101 10.871 1.00 66.88 113 THR A N 1
ATOM 886 C CA . THR A 1 113 ? -0.488 18.288 11.377 1.00 66.88 113 THR A CA 1
ATOM 887 C C . THR A 1 113 ? -0.557 18.111 12.903 1.00 66.88 113 THR A C 1
ATOM 889 O O . THR A 1 113 ? 0.430 17.802 13.572 1.00 66.88 113 THR A O 1
ATOM 892 N N . ASN A 1 114 ? -1.743 18.312 13.488 1.00 57.91 114 ASN A N 1
ATOM 893 C CA . ASN A 1 114 ? -1.970 18.180 14.936 1.00 57.91 114 ASN A CA 1
ATOM 894 C C . ASN A 1 114 ? -1.893 16.718 15.445 1.00 57.91 114 ASN A C 1
ATOM 896 O O . ASN A 1 114 ? -1.886 16.492 16.654 1.00 57.91 114 ASN A O 1
ATOM 900 N N . LEU A 1 115 ? -1.775 15.738 14.536 1.00 56.75 115 LEU A N 1
ATOM 901 C CA . LEU A 1 115 ? -1.582 14.306 14.823 1.00 56.75 115 LEU A CA 1
ATOM 902 C C . LEU A 1 115 ? -0.165 13.966 15.334 1.00 56.75 115 LEU A C 1
ATOM 904 O O . LEU A 1 115 ? 0.149 12.808 15.599 1.00 56.75 115 LEU A O 1
ATOM 908 N N . SER A 1 116 ? 0.709 14.964 15.470 1.00 55.94 116 SER A N 1
ATOM 909 C CA . SER A 1 116 ? 2.053 14.824 16.039 1.00 55.94 116 SER A CA 1
ATOM 910 C C . SER A 1 116 ? 2.065 14.664 17.565 1.00 55.94 116 SER A C 1
ATOM 912 O O . SER A 1 116 ? 3.103 14.306 18.124 1.00 55.94 116 SER A O 1
ATOM 914 N N . THR A 1 117 ? 0.952 14.909 18.261 1.00 58.97 117 THR A N 1
ATOM 915 C CA . THR A 1 117 ? 0.892 14.821 19.730 1.00 58.97 117 THR A CA 1
ATOM 916 C C . THR A 1 117 ? 0.805 13.376 20.230 1.00 58.97 117 THR A C 1
ATOM 918 O O . THR A 1 117 ? 0.316 12.490 19.535 1.00 58.97 117 THR A O 1
ATOM 921 N N . GLU A 1 118 ? 1.296 13.129 21.448 1.00 57.66 118 GLU A N 1
ATOM 922 C CA . GLU A 1 118 ? 1.325 11.798 22.080 1.00 57.66 118 GLU A CA 1
ATOM 923 C C . GLU A 1 118 ? -0.083 11.181 22.222 1.00 57.66 118 GLU A C 1
ATOM 925 O O . GLU A 1 118 ? -0.254 9.977 22.058 1.00 57.66 118 GLU A O 1
ATOM 930 N N . ALA A 1 119 ? -1.104 12.028 22.404 1.00 53.69 119 ALA A N 1
ATOM 931 C CA . ALA A 1 119 ? -2.515 11.642 22.460 1.00 53.69 119 ALA A CA 1
ATOM 932 C C . ALA A 1 119 ? -3.059 11.103 21.122 1.00 53.69 119 ALA A C 1
ATOM 934 O O . ALA A 1 119 ? -3.893 10.205 21.120 1.00 53.69 119 ALA A O 1
ATOM 935 N N . SER A 1 120 ? -2.552 11.592 19.988 1.00 61.62 120 SER A N 1
ATOM 936 C CA . SER A 1 120 ? -2.978 11.168 18.646 1.00 61.62 120 SER A CA 1
ATOM 937 C C . SER A 1 120 ? -2.112 10.042 18.059 1.00 61.62 120 SER A C 1
ATOM 939 O O . SER A 1 120 ? -2.310 9.632 16.914 1.00 61.62 120 SER A O 1
ATOM 941 N N . LEU A 1 121 ? -1.144 9.512 18.823 1.00 64.00 121 LEU A N 1
ATOM 942 C CA . LEU A 1 121 ? -0.309 8.387 18.383 1.00 64.00 121 LEU A CA 1
ATOM 943 C C . LEU A 1 121 ? -1.128 7.115 18.167 1.00 64.00 121 LEU A C 1
ATOM 945 O O . LEU A 1 121 ? -0.827 6.372 17.236 1.00 64.00 121 LEU A O 1
ATOM 949 N N . GLY A 1 122 ? -2.151 6.879 18.995 1.00 63.34 122 GLY A N 1
ATOM 950 C CA . GLY A 1 122 ? -3.065 5.744 18.846 1.00 63.34 122 GLY A CA 1
ATOM 951 C C . GLY A 1 122 ? -3.820 5.800 17.518 1.00 63.34 122 GLY A C 1
ATOM 952 O O . GLY A 1 122 ? -3.711 4.880 16.712 1.00 63.34 122 GLY A O 1
ATOM 953 N N . GLU A 1 123 ? -4.474 6.932 17.246 1.00 68.00 123 GLU A N 1
ATOM 954 C CA . GLU A 1 123 ? -5.203 7.195 15.995 1.00 68.00 123 GLU A CA 1
ATOM 955 C C . GLU A 1 123 ? -4.292 7.091 14.763 1.00 68.00 123 GLU A C 1
ATOM 957 O O . GLU A 1 123 ? -4.653 6.509 13.742 1.00 68.00 123 GLU A O 1
ATOM 962 N N . ARG A 1 124 ? -3.062 7.609 14.858 1.00 73.69 124 ARG A N 1
ATOM 963 C CA . ARG A 1 124 ? -2.072 7.520 13.779 1.00 73.69 124 ARG A CA 1
ATOM 964 C C . ARG A 1 124 ? -1.604 6.084 13.545 1.00 73.69 124 ARG A C 1
ATOM 966 O O . ARG A 1 124 ? -1.530 5.650 12.399 1.00 73.69 124 ARG A O 1
ATOM 973 N N . ASN A 1 125 ? -1.260 5.357 14.607 1.00 75.56 125 ASN A N 1
ATOM 974 C CA . ASN A 1 125 ? -0.783 3.978 14.506 1.00 75.56 125 ASN A CA 1
ATOM 975 C C . ASN A 1 125 ? -1.886 3.049 13.980 1.00 75.56 125 ASN A C 1
ATOM 977 O O . ASN A 1 125 ? -1.576 2.106 13.257 1.00 75.56 125 ASN A O 1
ATOM 981 N N . ALA A 1 126 ? -3.160 3.354 14.252 1.00 79.56 126 ALA A N 1
ATOM 982 C CA . ALA A 1 126 ? -4.295 2.645 13.667 1.00 79.56 126 ALA A CA 1
ATOM 983 C C . ALA A 1 126 ? -4.315 2.731 12.130 1.00 79.56 126 ALA A C 1
ATOM 985 O O . ALA A 1 126 ? -4.792 1.809 11.470 1.00 79.56 126 ALA A O 1
ATOM 986 N N . LEU A 1 127 ? -3.731 3.778 11.535 1.00 81.44 127 LEU A N 1
ATOM 987 C CA . LEU A 1 127 ? -3.620 3.915 10.082 1.00 81.44 127 LEU A CA 1
ATOM 988 C C . LEU A 1 127 ? -2.468 3.104 9.478 1.00 81.44 127 LEU A C 1
ATOM 990 O O . LEU A 1 127 ? -2.448 2.940 8.257 1.00 81.44 127 LEU A O 1
ATOM 994 N N . TYR A 1 128 ? -1.521 2.589 10.263 1.00 86.19 128 TYR A N 1
ATOM 995 C CA . TYR A 1 128 ? -0.392 1.821 9.731 1.00 86.19 128 TYR A CA 1
ATOM 996 C C . TYR A 1 128 ? -0.820 0.415 9.310 1.00 86.19 128 TYR A C 1
ATOM 998 O O . TYR A 1 128 ? -1.570 -0.222 10.045 1.00 86.19 128 TYR A O 1
ATOM 1006 N N . PRO A 1 129 ? -0.364 -0.082 8.144 1.00 89.00 129 PRO A N 1
ATOM 1007 C CA . PRO A 1 129 ? -0.546 -1.483 7.792 1.00 89.00 129 PRO A CA 1
ATOM 1008 C C . PRO A 1 129 ? 0.116 -2.416 8.812 1.00 89.00 129 PRO A C 1
ATOM 1010 O O . PRO A 1 129 ? 1.207 -2.135 9.310 1.00 89.00 129 PRO A O 1
ATOM 1013 N N . ASN A 1 130 ? -0.508 -3.565 9.048 1.00 89.62 130 ASN A N 1
ATOM 1014 C CA . ASN A 1 130 ? -0.029 -4.614 9.948 1.00 89.62 130 ASN A CA 1
ATOM 1015 C C . ASN A 1 130 ? 1.014 -5.559 9.311 1.00 89.62 130 ASN A C 1
ATOM 1017 O O . ASN A 1 130 ? 1.190 -6.695 9.748 1.00 89.62 130 ASN A O 1
ATOM 1021 N N . PHE A 1 131 ? 1.685 -5.120 8.246 1.00 91.69 131 PHE A N 1
ATOM 1022 C CA . PHE A 1 131 ? 2.701 -5.884 7.525 1.00 91.69 131 PHE A CA 1
ATOM 1023 C C . PHE A 1 131 ? 3.687 -4.930 6.830 1.00 91.69 131 PHE A C 1
ATOM 1025 O O . PHE A 1 131 ? 3.429 -3.733 6.730 1.00 91.69 131 PHE A O 1
ATOM 1032 N N . GLY A 1 132 ? 4.817 -5.455 6.358 1.00 89.94 132 GLY A N 1
ATOM 1033 C CA . GLY A 1 132 ? 5.918 -4.664 5.796 1.00 89.94 132 GLY A CA 1
ATOM 1034 C C . GLY A 1 132 ? 7.249 -5.055 6.428 1.00 89.94 132 GLY A C 1
ATOM 1035 O O . GLY A 1 132 ? 7.279 -5.905 7.319 1.00 89.94 132 GLY A O 1
ATOM 1036 N N . TYR A 1 133 ? 8.351 -4.462 5.976 1.00 88.00 133 TYR A N 1
ATOM 1037 C CA . TYR A 1 133 ? 9.650 -4.659 6.624 1.00 88.00 133 TYR A CA 1
ATOM 1038 C C . TYR A 1 133 ? 9.811 -3.772 7.854 1.00 88.00 133 TYR A C 1
ATOM 1040 O O . TYR A 1 133 ? 10.591 -4.100 8.747 1.00 88.00 133 TYR A O 1
ATOM 1048 N N . LEU A 1 134 ? 9.068 -2.664 7.918 1.00 84.69 134 LEU A N 1
ATOM 1049 C CA . LEU A 1 134 ? 9.031 -1.824 9.102 1.00 84.69 134 LEU A CA 1
ATOM 1050 C C . LEU A 1 134 ? 8.137 -2.439 10.181 1.00 84.69 134 LEU A C 1
ATOM 1052 O O . LEU A 1 134 ? 8.415 -2.245 11.352 1.00 84.69 134 LEU A O 1
ATOM 1056 N N . TYR A 1 135 ? 7.102 -3.213 9.862 1.00 82.62 135 TYR A N 1
ATOM 1057 C CA . TYR A 1 135 ? 6.243 -3.808 10.892 1.00 82.62 135 TYR A CA 1
ATOM 1058 C C . TYR A 1 135 ? 6.975 -4.890 11.729 1.00 82.62 135 TYR A C 1
ATOM 1060 O O . TYR A 1 135 ? 7.624 -5.759 11.146 1.00 82.62 135 TYR A O 1
ATOM 1068 N N . PRO A 1 136 ? 6.858 -4.910 13.079 1.00 78.44 136 PRO A N 1
ATOM 1069 C CA . PRO A 1 136 ? 6.067 -4.015 13.939 1.00 78.44 136 PRO A CA 1
ATOM 1070 C C . PRO A 1 136 ? 6.823 -2.764 14.432 1.00 78.44 136 PRO A C 1
ATOM 1072 O O . PRO A 1 136 ? 6.205 -1.822 14.936 1.00 78.44 136 PRO A O 1
ATOM 1075 N N . GLU A 1 137 ? 8.150 -2.727 14.289 1.00 72.06 137 GLU A N 1
ATOM 1076 C CA . GLU A 1 137 ? 9.029 -1.664 14.815 1.00 72.06 137 GLU A CA 1
ATOM 1077 C C . GLU A 1 137 ? 8.793 -0.282 14.169 1.00 72.06 137 GLU A C 1
ATOM 1079 O O . GLU A 1 137 ? 9.138 0.754 14.731 1.00 72.06 137 GLU A O 1
ATOM 1084 N N . GLY A 1 138 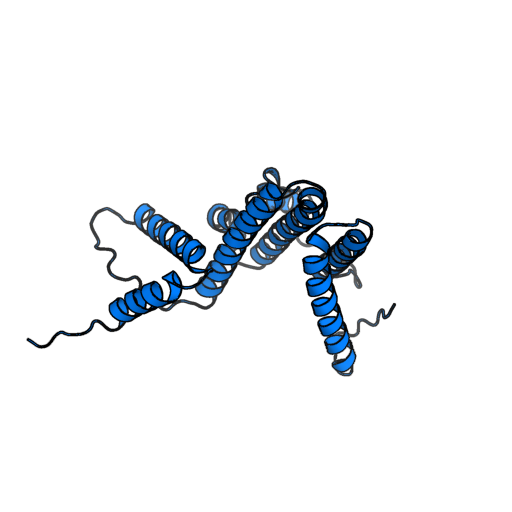? 8.121 -0.251 13.021 1.00 63.56 138 GLY A N 1
ATOM 1085 C CA . GLY A 1 138 ? 7.754 0.914 12.223 1.00 63.56 138 GLY A CA 1
ATOM 1086 C C . GLY A 1 138 ? 6.834 1.879 12.962 1.00 63.56 138 GLY A C 1
ATOM 1087 O O . GLY A 1 138 ? 6.800 3.074 12.676 1.00 63.56 138 GLY A O 1
ATOM 1088 N N . THR A 1 139 ? 6.138 1.381 13.983 1.00 64.56 139 THR A N 1
ATOM 1089 C CA . THR A 1 139 ? 5.338 2.193 14.908 1.00 64.56 139 THR A CA 1
ATOM 1090 C C . THR A 1 139 ? 6.188 3.196 15.702 1.00 64.56 139 THR A C 1
ATOM 1092 O O . THR A 1 139 ? 5.689 4.268 16.054 1.00 64.56 139 THR A O 1
ATOM 1095 N N . LYS A 1 140 ? 7.484 2.906 15.900 1.00 67.38 140 LYS A N 1
ATOM 1096 C CA . LYS A 1 140 ? 8.457 3.741 16.629 1.00 67.38 140 LYS A CA 1
ATOM 1097 C C . LYS A 1 140 ? 9.240 4.705 15.732 1.00 67.38 140 LYS A C 1
ATOM 1099 O O . LYS A 1 140 ? 10.108 5.420 16.218 1.00 67.38 140 LYS A O 1
ATOM 1104 N N . VAL A 1 141 ? 8.956 4.764 14.425 1.00 65.81 141 VAL A N 1
ATOM 1105 C CA . VAL A 1 141 ? 9.704 5.608 13.461 1.00 65.81 141 VAL A CA 1
ATOM 1106 C C . VAL A 1 141 ? 9.726 7.085 13.868 1.00 65.81 141 VAL A C 1
ATOM 1108 O O . VAL A 1 141 ? 10.709 7.781 13.625 1.00 65.81 141 VAL A O 1
ATOM 1111 N N . LYS A 1 142 ? 8.677 7.563 14.544 1.00 62.09 142 LYS A N 1
ATOM 1112 C CA . LYS A 1 142 ? 8.645 8.924 15.091 1.00 62.09 142 LYS A CA 1
ATOM 1113 C C . LYS A 1 142 ? 9.684 9.133 16.190 1.00 62.09 142 LYS A C 1
ATOM 1115 O O . LYS A 1 142 ? 10.384 10.134 16.152 1.00 62.09 142 LYS A O 1
ATOM 1120 N N . ASP A 1 143 ? 9.818 8.186 17.112 1.00 62.91 143 ASP A N 1
ATOM 1121 C CA . ASP A 1 143 ? 10.762 8.291 18.228 1.00 62.91 143 ASP A CA 1
ATOM 1122 C C . ASP A 1 143 ? 12.203 8.353 17.707 1.00 62.91 143 ASP A C 1
ATOM 1124 O O . ASP A 1 143 ? 13.017 9.115 18.221 1.00 62.91 143 ASP A O 1
ATOM 1128 N N . PHE A 1 144 ? 12.501 7.618 16.627 1.00 59.66 144 PHE A N 1
ATOM 1129 C CA . PHE A 1 144 ? 13.773 7.729 15.908 1.00 59.66 144 PHE A CA 1
ATOM 1130 C C . PHE A 1 144 ? 13.969 9.111 15.280 1.00 59.66 144 PHE A C 1
ATOM 1132 O O . PHE A 1 144 ? 15.036 9.703 15.432 1.00 59.66 144 PHE A O 1
ATOM 1139 N N . TYR A 1 145 ? 12.948 9.643 14.603 1.00 60.91 145 TYR A N 1
ATOM 1140 C CA . TYR A 1 145 ? 13.031 10.959 13.971 1.00 60.91 145 TYR A CA 1
ATOM 1141 C C . TYR A 1 145 ? 13.235 12.080 15.000 1.00 60.91 145 TYR A C 1
ATOM 1143 O O . TYR A 1 145 ? 14.093 12.942 14.799 1.00 60.91 145 TYR A O 1
ATOM 1151 N N . ASP A 1 146 ? 12.511 12.032 16.120 1.00 60.94 146 ASP A N 1
ATOM 1152 C CA . ASP A 1 146 ? 12.612 13.000 17.216 1.00 60.94 146 ASP A CA 1
ATOM 1153 C C . ASP A 1 146 ? 13.955 12.875 17.967 1.00 60.94 146 ASP A C 1
ATOM 1155 O O . ASP A 1 146 ? 14.520 13.886 18.392 1.00 60.94 146 ASP A O 1
ATOM 1159 N N . ALA A 1 147 ? 14.509 11.659 18.087 1.00 59.00 147 ALA A N 1
ATOM 1160 C CA . ALA A 1 147 ? 15.796 11.405 18.740 1.00 59.00 147 ALA A CA 1
ATOM 1161 C C . ALA A 1 147 ? 17.019 11.784 17.880 1.00 59.00 147 ALA A C 1
ATOM 1163 O O . ALA A 1 147 ? 17.987 12.332 18.410 1.00 59.00 147 ALA A O 1
ATOM 1164 N N . GLU A 1 148 ? 17.003 11.517 16.568 1.00 54.03 148 GLU A N 1
ATOM 1165 C CA . GLU A 1 148 ? 18.104 11.882 15.655 1.00 54.03 148 GLU A CA 1
ATOM 1166 C C . GLU A 1 148 ? 18.023 13.333 15.158 1.00 54.03 148 GLU A C 1
ATOM 1168 O O . GLU A 1 148 ? 19.045 13.943 14.819 1.00 54.03 148 GLU A O 1
ATOM 1173 N N . THR A 1 149 ? 16.819 13.906 15.128 1.00 55.12 149 THR A N 1
ATOM 1174 C CA . THR A 1 149 ? 16.527 15.187 14.474 1.00 55.12 149 THR A CA 1
ATOM 1175 C C . THR A 1 149 ? 15.822 16.133 15.436 1.00 55.12 149 THR A C 1
ATOM 1177 O O . THR A 1 149 ? 14.725 16.612 15.168 1.00 55.12 149 THR A O 1
ATOM 1180 N N . GLY A 1 150 ? 16.459 16.450 16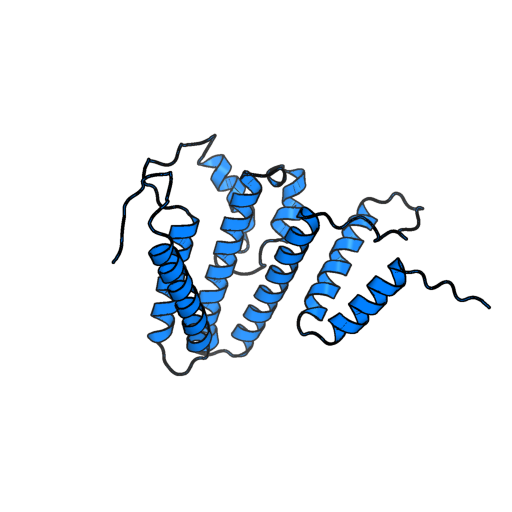.565 1.00 46.53 150 GLY A N 1
ATOM 1181 C CA . GLY A 1 150 ? 16.019 17.552 17.419 1.00 46.53 150 GLY A CA 1
ATOM 1182 C C . GLY A 1 150 ? 15.896 18.854 16.613 1.00 46.53 150 GLY A C 1
ATOM 1183 O O . GLY A 1 150 ? 16.889 19.541 16.399 1.00 46.53 150 GLY A O 1
ATOM 1184 N N . GLY A 1 151 ? 14.679 19.163 16.153 1.00 50.28 151 GLY A N 1
ATOM 1185 C CA . GLY A 1 151 ? 14.277 20.403 15.490 1.00 50.28 151 GLY A CA 1
ATOM 1186 C C . GLY A 1 151 ? 14.955 20.700 14.146 1.00 50.28 151 GLY A C 1
ATOM 1187 O O . GLY A 1 151 ? 16.063 21.221 14.097 1.00 50.28 151 GLY A O 1
ATOM 1188 N N . SER A 1 152 ? 14.225 20.485 13.048 1.00 54.88 152 SER A N 1
ATOM 1189 C CA . SER A 1 152 ? 14.376 21.195 11.764 1.00 54.88 152 SER A CA 1
ATOM 1190 C C . SER A 1 152 ? 15.810 21.438 11.270 1.00 54.88 152 SER A C 1
ATOM 1192 O O . SER A 1 152 ? 16.295 22.572 11.243 1.00 54.88 152 SER A O 1
ATOM 1194 N N . ARG A 1 153 ? 16.466 20.400 10.740 1.00 52.91 153 ARG A N 1
ATOM 1195 C CA . ARG A 1 153 ? 17.526 20.624 9.746 1.00 52.91 153 ARG A CA 1
ATOM 1196 C C . ARG A 1 153 ? 16.858 20.978 8.423 1.00 52.91 153 ARG A C 1
ATOM 1198 O O . ARG A 1 153 ? 16.197 20.138 7.821 1.00 52.91 153 ARG A O 1
ATOM 1205 N N . ALA A 1 154 ? 17.007 22.229 7.987 1.00 53.94 154 ALA A N 1
ATOM 1206 C CA . ALA A 1 154 ? 16.599 22.636 6.649 1.00 53.94 154 ALA A CA 1
ATOM 1207 C C . ALA A 1 154 ? 17.244 21.687 5.628 1.00 53.94 154 ALA A C 1
ATOM 1209 O O . ALA A 1 154 ? 18.469 21.536 5.613 1.00 53.94 154 ALA A O 1
ATOM 1210 N N . ALA A 1 155 ? 16.416 21.019 4.821 1.00 57.53 155 ALA A N 1
ATOM 1211 C CA . ALA A 1 155 ? 16.902 20.138 3.771 1.00 57.53 155 ALA A CA 1
ATOM 1212 C C . ALA A 1 155 ? 17.855 20.929 2.855 1.00 57.53 155 ALA A C 1
ATOM 1214 O O . ALA A 1 155 ? 17.558 22.086 2.528 1.00 57.53 155 ALA A O 1
ATOM 1215 N N . PRO A 1 156 ? 19.007 20.358 2.461 1.00 56.56 156 PRO A N 1
ATOM 1216 C CA . PRO A 1 156 ? 19.940 21.051 1.586 1.00 56.56 156 PRO A CA 1
ATOM 1217 C C . PRO A 1 156 ? 19.233 21.470 0.292 1.00 56.56 156 PRO A C 1
ATOM 1219 O O . PRO A 1 156 ? 18.400 20.736 -0.241 1.00 56.56 156 PRO A O 1
ATOM 1222 N N . ALA A 1 157 ? 19.544 22.669 -0.204 1.00 49.12 157 ALA A N 1
ATOM 1223 C CA . ALA A 1 157 ? 18.957 23.176 -1.439 1.00 49.12 157 ALA A CA 1
ATOM 1224 C C . ALA A 1 157 ? 19.264 22.204 -2.594 1.00 49.12 157 ALA A C 1
ATOM 1226 O O . ALA A 1 157 ? 20.428 21.971 -2.913 1.00 49.12 157 ALA A O 1
ATOM 1227 N N . GLY A 1 158 ? 18.219 21.620 -3.187 1.0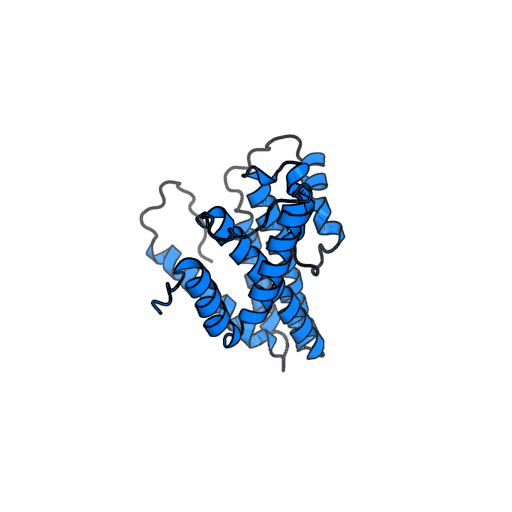0 57.50 158 GLY A N 1
ATOM 1228 C CA . GLY A 1 158 ? 18.332 20.577 -4.214 1.00 57.50 158 GLY A CA 1
ATOM 1229 C C . GLY A 1 158 ? 18.144 19.138 -3.714 1.00 57.50 158 GLY A C 1
ATOM 1230 O O . GLY A 1 158 ? 18.264 18.216 -4.516 1.00 57.50 158 GLY A O 1
ATOM 1231 N N . ALA A 1 159 ? 17.832 18.920 -2.430 1.00 60.38 159 ALA A N 1
ATOM 1232 C CA . ALA A 1 159 ? 17.412 17.607 -1.944 1.00 60.38 159 ALA A CA 1
ATOM 1233 C C . ALA A 1 159 ? 16.136 17.148 -2.669 1.00 60.38 159 ALA A C 1
ATOM 1235 O O . ALA A 1 159 ? 15.165 17.902 -2.769 1.00 60.38 159 ALA A O 1
ATOM 1236 N N . GLN A 1 160 ? 16.143 15.910 -3.167 1.00 65.69 160 GLN A N 1
ATOM 1237 C CA . GLN A 1 160 ? 14.944 15.284 -3.719 1.00 65.69 160 GLN A CA 1
ATOM 1238 C C . GLN A 1 160 ? 13.888 15.149 -2.620 1.00 65.69 160 GLN A C 1
ATOM 1240 O O . GLN A 1 160 ? 14.220 14.862 -1.467 1.00 65.69 160 GLN A O 1
ATOM 1245 N N . SER A 1 161 ? 12.617 15.360 -2.973 1.00 78.44 161 SER A N 1
ATOM 1246 C CA . SER A 1 161 ? 11.524 15.111 -2.034 1.00 78.44 161 SER A CA 1
ATOM 1247 C C . SER A 1 161 ? 11.536 13.638 -1.619 1.00 78.44 161 SER A C 1
ATOM 1249 O O . SER A 1 161 ? 11.838 12.765 -2.434 1.00 78.44 161 SER A O 1
ATOM 1251 N N . ILE A 1 162 ? 11.149 13.340 -0.377 1.00 79.06 162 ILE A N 1
ATOM 1252 C CA . ILE A 1 162 ? 10.927 11.955 0.060 1.00 79.06 162 ILE A CA 1
ATOM 1253 C C . ILE A 1 162 ? 9.944 11.234 -0.871 1.00 79.06 162 ILE A C 1
ATOM 1255 O O . ILE A 1 162 ? 10.122 10.060 -1.171 1.00 79.06 162 ILE A O 1
ATOM 1259 N N . GLU A 1 163 ? 8.956 11.958 -1.398 1.00 80.56 163 GLU A N 1
ATOM 1260 C CA . GLU A 1 163 ? 8.017 11.428 -2.382 1.00 80.56 163 GLU A CA 1
ATOM 1261 C C . GLU A 1 163 ? 8.731 11.036 -3.680 1.00 80.56 163 GLU A C 1
ATOM 1263 O O . GLU A 1 163 ? 8.471 9.961 -4.209 1.00 80.56 163 GLU A O 1
ATOM 1268 N N . ASP A 1 164 ? 9.669 11.857 -4.168 1.00 82.56 164 ASP A N 1
ATOM 1269 C CA . ASP A 1 164 ? 10.455 11.555 -5.371 1.00 82.56 164 ASP A CA 1
ATOM 1270 C C . ASP A 1 164 ? 11.336 10.313 -5.166 1.00 82.56 164 ASP A C 1
ATOM 1272 O O . ASP A 1 164 ? 11.430 9.475 -6.065 1.00 82.56 164 ASP A O 1
ATOM 1276 N N . LEU A 1 165 ? 11.936 10.158 -3.979 1.00 84.00 165 LEU A N 1
ATOM 1277 C CA . LEU A 1 165 ? 12.723 8.973 -3.620 1.00 84.00 165 LEU A CA 1
ATOM 1278 C C . LEU A 1 165 ? 11.850 7.711 -3.567 1.00 84.00 165 LEU A C 1
ATOM 1280 O O . LEU A 1 165 ? 12.210 6.687 -4.144 1.00 84.00 165 LEU A O 1
ATOM 1284 N N . ILE A 1 166 ? 10.674 7.803 -2.939 1.00 87.12 166 ILE A N 1
ATOM 1285 C CA . ILE A 1 166 ? 9.684 6.720 -2.899 1.00 87.12 166 ILE A CA 1
ATOM 1286 C C . ILE A 1 166 ? 9.230 6.351 -4.318 1.00 87.12 166 ILE A C 1
ATOM 1288 O O . ILE A 1 166 ? 9.078 5.171 -4.635 1.00 87.12 166 ILE A O 1
ATOM 1292 N N . TYR A 1 167 ? 9.014 7.331 -5.201 1.00 85.31 167 TYR A N 1
ATOM 1293 C CA . TYR A 1 167 ? 8.653 7.057 -6.593 1.00 85.31 167 TYR A CA 1
ATOM 1294 C C . TYR A 1 167 ? 9.772 6.349 -7.352 1.00 85.31 167 TYR A C 1
ATOM 1296 O O . TYR A 1 167 ? 9.489 5.383 -8.059 1.00 85.31 167 TYR A O 1
ATOM 1304 N N . ALA A 1 168 ? 11.019 6.800 -7.204 1.00 87.94 168 ALA A N 1
ATOM 1305 C CA . ALA A 1 168 ? 12.166 6.172 -7.849 1.00 87.94 168 ALA A CA 1
ATOM 1306 C C . ALA A 1 168 ? 12.327 4.710 -7.407 1.00 87.94 168 ALA A C 1
ATOM 1308 O O . ALA A 1 168 ? 12.487 3.826 -8.248 1.00 87.94 168 ALA A O 1
ATOM 1309 N N . GLU A 1 169 ? 12.199 4.446 -6.106 1.00 89.81 169 GLU A N 1
ATOM 1310 C CA . GLU A 1 169 ? 12.313 3.091 -5.570 1.00 89.81 169 GLU A CA 1
ATOM 1311 C C . GLU A 1 169 ? 11.147 2.191 -6.006 1.00 89.81 169 GLU A C 1
ATOM 1313 O O . GLU A 1 169 ? 11.367 1.049 -6.405 1.00 89.81 169 GLU A O 1
ATOM 1318 N N . ASN A 1 170 ? 9.913 2.709 -6.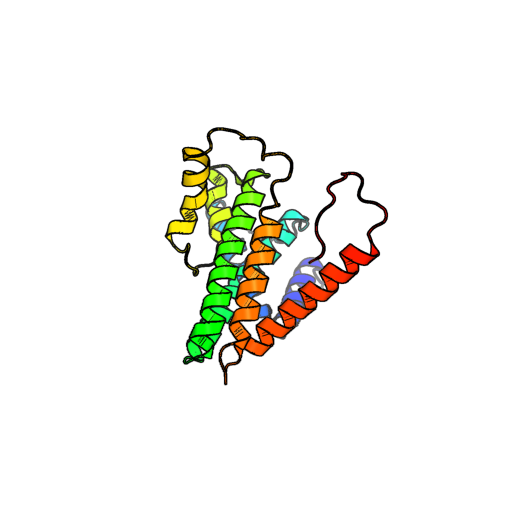035 1.00 89.94 170 ASN A N 1
ATOM 1319 C CA . ASN A 1 170 ? 8.768 1.975 -6.583 1.00 89.94 170 ASN A CA 1
ATOM 1320 C C . ASN A 1 170 ? 8.989 1.567 -8.044 1.00 89.94 170 ASN A C 1
ATOM 1322 O O . ASN A 1 170 ? 8.760 0.413 -8.395 1.00 89.94 170 ASN A O 1
ATOM 1326 N N . VAL A 1 171 ? 9.458 2.491 -8.890 1.00 92.50 171 VAL A N 1
ATOM 1327 C CA . VAL A 1 171 ? 9.750 2.199 -10.304 1.00 92.50 171 VAL A CA 1
ATOM 1328 C C . VAL A 1 171 ? 10.792 1.093 -10.420 1.00 92.50 171 VAL A C 1
ATOM 1330 O O . VAL A 1 171 ? 10.554 0.122 -11.135 1.00 92.50 171 VAL A O 1
ATOM 1333 N N . ARG A 1 172 ? 11.890 1.190 -9.662 1.00 93.25 172 ARG A N 1
ATOM 1334 C CA . ARG A 1 172 ? 12.952 0.179 -9.643 1.00 93.25 172 ARG A CA 1
ATOM 1335 C C . ARG A 1 172 ? 12.410 -1.211 -9.296 1.00 93.25 172 ARG A C 1
ATOM 1337 O O . ARG A 1 172 ? 12.731 -2.187 -9.966 1.00 93.25 172 ARG A O 1
ATOM 1344 N N . MET A 1 173 ? 11.559 -1.312 -8.276 1.00 92.12 173 MET A N 1
ATOM 1345 C CA . MET A 1 173 ? 10.942 -2.586 -7.893 1.00 92.12 173 MET A CA 1
ATOM 1346 C C . MET A 1 173 ? 9.982 -3.125 -8.955 1.00 92.12 173 MET A C 1
ATOM 1348 O O . MET A 1 173 ? 9.971 -4.326 -9.223 1.00 92.12 173 MET A O 1
ATOM 1352 N N . TYR A 1 174 ? 9.179 -2.255 -9.571 1.00 94.38 174 TYR A N 1
ATOM 1353 C CA . TYR A 1 174 ? 8.278 -2.666 -10.645 1.00 94.38 174 TYR A CA 1
ATOM 1354 C C . TYR A 1 174 ? 9.047 -3.151 -11.876 1.00 94.38 174 TYR A C 1
ATOM 1356 O O . TYR A 1 174 ? 8.600 -4.091 -12.521 1.00 94.38 174 TYR A O 1
ATOM 1364 N N . GLU A 1 175 ? 10.204 -2.566 -12.186 1.00 94.31 175 GLU A N 1
ATOM 1365 C CA . GLU A 1 175 ? 11.091 -3.047 -13.252 1.00 94.31 175 GLU A CA 1
ATOM 1366 C C . GLU A 1 175 ? 11.660 -4.435 -12.932 1.00 94.31 175 GLU A C 1
ATOM 1368 O O . GLU A 1 175 ? 11.585 -5.333 -13.772 1.00 94.31 175 GLU A O 1
ATOM 1373 N N . MET A 1 176 ? 12.130 -4.655 -11.698 1.00 93.62 176 MET A N 1
ATOM 1374 C CA . MET A 1 176 ? 12.613 -5.971 -11.252 1.00 93.62 176 MET A CA 1
ATOM 1375 C C . MET A 1 176 ? 11.539 -7.061 -11.336 1.00 93.62 176 MET A C 1
ATOM 1377 O O . MET A 1 176 ? 11.858 -8.232 -11.538 1.00 93.62 176 MET A O 1
ATOM 1381 N N . ALA A 1 177 ? 10.258 -6.700 -11.231 1.00 94.19 177 ALA A N 1
ATOM 1382 C CA . ALA A 1 177 ? 9.164 -7.654 -11.380 1.00 94.19 177 ALA A CA 1
ATOM 1383 C C . ALA A 1 177 ? 9.112 -8.306 -12.775 1.00 94.19 177 ALA A C 1
ATOM 1385 O O . ALA A 1 177 ? 8.462 -9.331 -12.920 1.00 94.19 177 ALA A O 1
ATOM 1386 N N . PHE A 1 178 ? 9.778 -7.751 -13.794 1.00 95.19 178 PHE A N 1
ATOM 1387 C CA . PHE A 1 178 ? 9.854 -8.345 -15.136 1.00 95.19 178 PHE A CA 1
ATOM 1388 C C . PHE A 1 178 ? 11.048 -9.293 -15.323 1.00 95.19 178 PHE A C 1
ATOM 1390 O O . PHE A 1 178 ? 11.147 -9.938 -16.367 1.00 95.19 178 PHE A O 1
ATOM 1397 N N . GLU A 1 179 ? 11.952 -9.392 -14.344 1.00 93.50 179 GLU A N 1
ATOM 1398 C CA . GLU A 1 179 ? 13.094 -10.317 -14.403 1.00 93.50 179 GLU A CA 1
ATOM 1399 C C . GLU A 1 179 ? 12.676 -11.771 -14.145 1.00 93.50 179 GLU A C 1
ATOM 1401 O O . GLU A 1 179 ? 13.354 -12.704 -14.580 1.00 93.50 179 GLU A O 1
ATOM 1406 N N . GLN A 1 180 ? 11.546 -11.975 -13.462 1.00 90.75 180 GLN A N 1
ATOM 1407 C CA . GLN A 1 180 ? 10.971 -13.293 -13.213 1.00 90.75 180 GLN A CA 1
ATOM 1408 C C . GLN A 1 180 ? 9.869 -13.636 -14.229 1.00 90.75 180 GLN A C 1
ATOM 1410 O O . GLN A 1 180 ? 9.308 -12.774 -14.903 1.00 90.75 180 GLN A O 1
ATOM 1415 N N . GLN A 1 181 ? 9.573 -14.931 -14.379 1.00 90.56 181 GLN A N 1
ATOM 1416 C CA . GLN A 1 181 ? 8.560 -15.437 -15.313 1.00 90.56 181 GLN A CA 1
ATOM 1417 C C . GLN A 1 181 ? 7.454 -16.201 -14.578 1.00 90.56 181 GLN A C 1
ATOM 1419 O O . GLN A 1 181 ? 7.665 -16.711 -13.483 1.00 90.56 181 GLN A O 1
ATOM 1424 N N . TYR A 1 182 ? 6.276 -16.296 -15.206 1.00 92.50 182 TYR A N 1
ATOM 1425 C CA . TYR A 1 182 ? 5.117 -17.056 -14.714 1.00 92.50 182 TYR A CA 1
ATOM 1426 C C . TYR A 1 182 ? 4.600 -16.631 -13.327 1.00 92.50 182 TYR A C 1
ATOM 1428 O O . TYR A 1 182 ? 4.317 -17.468 -12.472 1.00 92.50 182 TYR A O 1
ATOM 1436 N N . HIS A 1 183 ? 4.420 -15.326 -13.114 1.00 94.88 183 HIS A N 1
ATOM 1437 C CA . HIS A 1 183 ? 3.796 -14.788 -11.903 1.00 94.88 183 HIS A CA 1
ATOM 1438 C C . HIS A 1 183 ? 2.872 -13.604 -12.206 1.00 94.88 183 HIS A C 1
ATOM 1440 O O . HIS A 1 183 ? 3.038 -12.897 -13.202 1.00 94.88 183 HIS A O 1
ATOM 1446 N N . PHE A 1 184 ? 1.895 -13.362 -11.330 1.00 93.81 184 PHE A N 1
ATOM 1447 C CA . PHE A 1 184 ? 0.876 -12.327 -11.553 1.00 93.81 184 PHE A CA 1
ATOM 1448 C C . PHE A 1 184 ? 1.349 -10.902 -11.220 1.00 93.81 184 PHE A C 1
ATOM 1450 O O . PHE A 1 184 ? 0.731 -9.933 -11.663 1.00 93.81 184 PHE A O 1
ATOM 1457 N N . GLY A 1 185 ? 2.474 -10.759 -10.510 1.00 93.75 185 GLY A N 1
ATOM 1458 C CA . GLY A 1 185 ? 3.062 -9.454 -10.164 1.00 93.75 185 GLY A CA 1
ATOM 1459 C C . GLY A 1 185 ? 3.397 -8.574 -11.379 1.00 93.75 185 GLY A C 1
ATOM 1460 O O . GLY A 1 185 ? 3.362 -7.350 -11.272 1.00 93.75 185 GLY A O 1
ATOM 1461 N N . ILE A 1 186 ? 3.623 -9.179 -12.553 1.00 95.06 186 ILE A N 1
ATOM 1462 C CA . ILE A 1 186 ? 3.864 -8.470 -13.822 1.00 95.06 186 ILE A CA 1
ATOM 1463 C C . ILE A 1 186 ? 2.697 -7.539 -14.177 1.00 95.06 186 ILE A C 1
ATOM 1465 O O . ILE A 1 186 ? 2.916 -6.411 -14.617 1.00 95.06 186 ILE A O 1
ATOM 1469 N N . PHE A 1 187 ? 1.450 -7.978 -13.971 1.00 95.88 187 PHE A N 1
ATOM 1470 C CA . PHE A 1 187 ? 0.277 -7.162 -14.297 1.00 95.88 187 PHE A CA 1
ATOM 1471 C C . PHE A 1 187 ? 0.186 -5.932 -13.393 1.00 95.88 187 PHE A C 1
ATOM 1473 O O . PHE A 1 187 ? -0.079 -4.832 -13.877 1.00 95.88 187 PHE A O 1
ATOM 1480 N N . TYR A 1 188 ? 0.464 -6.104 -12.097 1.00 95.12 188 TYR A N 1
ATOM 1481 C CA . TYR A 1 188 ? 0.496 -4.998 -11.142 1.00 95.12 188 TYR A CA 1
ATOM 1482 C C . TYR A 1 188 ? 1.583 -3.982 -11.503 1.00 95.12 188 TYR A C 1
ATOM 1484 O O . TYR A 1 188 ? 1.298 -2.793 -11.659 1.00 95.12 188 TYR A O 1
ATOM 1492 N N . ALA A 1 189 ? 2.811 -4.464 -11.712 1.00 95.38 189 ALA A N 1
ATOM 1493 C CA . ALA A 1 189 ? 3.950 -3.639 -12.094 1.00 95.38 189 ALA A CA 1
ATOM 1494 C C . ALA A 1 189 ? 3.684 -2.869 -13.397 1.00 95.38 189 ALA A C 1
ATOM 1496 O O . ALA A 1 189 ? 3.932 -1.667 -13.471 1.00 95.38 189 ALA A O 1
ATOM 1497 N N . TRP A 1 190 ? 3.098 -3.523 -14.405 1.00 95.94 190 TRP A N 1
ATOM 1498 C CA . TRP A 1 190 ? 2.749 -2.882 -15.672 1.00 95.94 190 TRP A CA 1
ATOM 1499 C C . TRP A 1 190 ? 1.754 -1.728 -15.503 1.00 95.94 190 TRP A C 1
ATOM 1501 O O . TRP A 1 190 ? 1.986 -0.643 -16.045 1.00 95.94 190 TRP A O 1
ATOM 1511 N N . VAL A 1 191 ? 0.670 -1.928 -14.738 1.00 96.62 191 VAL A N 1
ATOM 1512 C CA . VAL A 1 191 ? -0.315 -0.863 -14.477 1.00 96.62 191 VAL A CA 1
ATOM 1513 C C . VAL A 1 191 ? 0.363 0.320 -13.783 1.00 96.62 191 VAL A C 1
ATOM 1515 O O . VAL A 1 191 ? 0.213 1.459 -14.227 1.00 96.62 191 VAL A O 1
ATOM 1518 N N . LYS A 1 192 ? 1.170 0.063 -12.748 1.00 94.06 192 LYS A N 1
ATOM 1519 C CA . LYS A 1 192 ? 1.845 1.117 -11.976 1.00 94.06 192 LYS A CA 1
ATOM 1520 C C . LYS A 1 192 ? 2.883 1.890 -12.787 1.00 94.06 192 LYS A C 1
ATOM 1522 O O . LYS A 1 192 ? 2.937 3.119 -12.709 1.00 94.06 192 LYS A O 1
ATOM 1527 N N . LEU A 1 193 ? 3.668 1.205 -13.616 1.00 95.06 193 LEU A N 1
ATOM 1528 C CA . LEU A 1 193 ? 4.608 1.855 -14.531 1.00 95.06 193 LEU A CA 1
ATOM 1529 C C . LEU A 1 193 ? 3.874 2.709 -15.570 1.00 95.06 193 LEU A C 1
ATOM 1531 O O . LEU A 1 193 ? 4.309 3.822 -15.871 1.00 95.06 193 LEU A O 1
ATOM 1535 N N . ARG A 1 194 ? 2.723 2.246 -16.073 1.00 95.62 194 ARG A N 1
ATOM 1536 C CA . ARG A 1 194 ? 1.903 3.027 -17.008 1.00 95.62 194 ARG A CA 1
ATOM 1537 C C . ARG A 1 194 ? 1.330 4.285 -16.358 1.00 95.62 194 ARG A C 1
ATOM 1539 O O . ARG A 1 194 ? 1.338 5.352 -16.972 1.00 95.62 194 ARG A O 1
ATOM 1546 N N . GLU A 1 195 ? 0.865 4.196 -15.114 1.00 91.69 195 GLU A N 1
ATOM 1547 C CA . GLU A 1 195 ? 0.444 5.372 -14.343 1.00 91.69 195 GLU A CA 1
ATOM 1548 C C . GLU A 1 195 ? 1.599 6.367 -14.170 1.00 91.69 195 GLU A C 1
ATOM 1550 O O . GLU A 1 195 ? 1.416 7.575 -14.362 1.00 91.69 195 GLU A O 1
ATOM 1555 N N . GLN A 1 196 ? 2.805 5.872 -13.866 1.00 88.94 196 GLN A N 1
ATOM 1556 C CA . GLN A 1 196 ? 3.998 6.709 -13.755 1.00 88.94 196 GLN A CA 1
ATOM 1557 C C . GLN A 1 196 ? 4.346 7.401 -15.075 1.00 88.94 196 GLN A C 1
ATOM 1559 O O . GLN A 1 196 ? 4.642 8.596 -15.080 1.00 88.94 196 GLN A O 1
ATOM 1564 N N . GLU A 1 197 ? 4.261 6.695 -16.198 1.00 91.50 197 GLU A N 1
ATOM 1565 C CA . GLU A 1 197 ? 4.482 7.270 -17.524 1.00 91.50 197 GLU A CA 1
ATOM 1566 C C . GLU A 1 197 ? 3.501 8.419 -17.804 1.00 91.50 197 GLU A C 1
ATOM 1568 O O . GLU A 1 197 ? 3.914 9.510 -18.201 1.00 91.50 197 GLU A O 1
ATOM 1573 N N . ILE A 1 198 ? 2.206 8.223 -17.525 1.00 91.12 198 ILE A N 1
ATOM 1574 C CA . ILE A 1 198 ? 1.186 9.268 -17.693 1.00 91.12 198 ILE A CA 1
ATOM 1575 C C . ILE A 1 198 ? 1.507 10.486 -16.816 1.00 91.12 198 ILE A C 1
ATOM 1577 O O . ILE A 1 198 ? 1.392 11.625 -17.284 1.00 91.12 198 ILE A O 1
ATOM 1581 N N . ARG A 1 199 ? 1.940 10.279 -15.564 1.00 86.19 199 ARG A N 1
ATOM 1582 C CA . ARG A 1 199 ? 2.380 11.367 -14.672 1.00 86.19 199 ARG A CA 1
ATOM 1583 C C . ARG A 1 199 ? 3.582 12.116 -15.244 1.00 86.19 199 ARG A C 1
ATOM 1585 O O . ARG A 1 199 ? 3.548 13.346 -15.310 1.00 86.19 199 ARG A O 1
ATOM 1592 N N . ASN A 1 200 ? 4.592 11.394 -15.722 1.00 86.88 200 ASN A N 1
ATOM 1593 C CA . ASN A 1 200 ? 5.790 11.973 -16.330 1.00 86.88 200 ASN A CA 1
ATOM 1594 C C . ASN A 1 200 ? 5.438 12.799 -17.576 1.00 86.88 200 ASN A C 1
ATOM 1596 O O . ASN A 1 200 ? 5.898 13.933 -17.722 1.00 86.88 200 ASN A O 1
ATOM 1600 N N . ILE A 1 201 ? 4.552 12.288 -18.437 1.00 89.75 201 ILE A N 1
ATOM 1601 C CA . ILE A 1 201 ? 4.070 13.008 -19.621 1.00 89.75 201 ILE A CA 1
ATOM 1602 C C . ILE A 1 201 ? 3.324 14.280 -19.211 1.00 89.75 201 ILE A C 1
ATOM 1604 O O . ILE A 1 201 ? 3.596 15.343 -19.770 1.00 89.75 201 ILE A O 1
ATOM 1608 N N . ARG A 1 202 ? 2.417 14.211 -18.228 1.00 86.50 202 ARG A N 1
ATOM 1609 C CA . ARG A 1 202 ? 1.693 15.390 -17.722 1.00 86.50 202 ARG A CA 1
ATOM 1610 C C . ARG A 1 202 ? 2.648 16.443 -17.161 1.00 86.50 202 ARG A C 1
ATOM 1612 O O . ARG A 1 202 ? 2.529 17.605 -17.540 1.00 86.50 202 ARG A O 1
ATOM 1619 N N . ARG A 1 203 ? 3.638 16.039 -16.355 1.00 81.69 203 ARG A N 1
ATOM 1620 C CA . ARG A 1 203 ? 4.697 16.927 -15.840 1.00 81.69 203 ARG A CA 1
ATOM 1621 C C . ARG A 1 203 ? 5.480 17.575 -16.982 1.00 81.69 203 ARG A C 1
ATOM 1623 O O . ARG A 1 203 ? 5.732 18.772 -16.960 1.00 81.69 203 ARG A O 1
ATOM 1630 N N . SER A 1 204 ? 5.796 16.799 -18.018 1.00 79.06 204 SER A N 1
ATOM 1631 C CA . SER A 1 204 ? 6.539 17.278 -19.185 1.00 79.06 204 SER A CA 1
ATOM 1632 C C . SER A 1 204 ? 5.746 18.239 -20.082 1.00 79.06 204 SER A C 1
ATOM 1634 O O . SER A 1 204 ? 6.337 19.131 -20.682 1.00 79.06 204 SER A O 1
ATOM 1636 N N . ARG A 1 205 ? 4.416 18.080 -20.159 1.00 75.06 205 ARG A N 1
ATOM 1637 C CA . ARG A 1 205 ? 3.499 18.956 -20.910 1.00 75.06 205 ARG A CA 1
ATOM 1638 C C . ARG A 1 205 ? 3.137 20.228 -20.141 1.00 75.06 205 ARG A C 1
ATOM 1640 O O . ARG A 1 205 ? 2.919 21.257 -20.765 1.00 75.06 205 ARG A O 1
ATOM 1647 N N . GLY A 1 206 ? 3.093 20.164 -18.809 1.00 62.59 206 GLY A N 1
ATOM 1648 C CA . GLY A 1 206 ? 2.901 21.320 -17.924 1.00 62.59 206 GLY A CA 1
ATOM 1649 C C . GLY A 1 206 ? 4.149 22.197 -17.746 1.00 62.59 206 GLY A C 1
ATOM 1650 O O . GLY A 1 206 ? 4.092 23.219 -17.065 1.00 62.59 206 GLY A O 1
ATOM 1651 N N . GLY A 1 207 ? 5.275 21.825 -18.362 1.00 52.41 207 GLY A N 1
ATOM 1652 C CA . GLY A 1 207 ? 6.550 22.534 -18.289 1.00 52.41 207 GLY A CA 1
ATOM 1653 C C . GLY A 1 207 ? 6.607 23.814 -19.127 1.00 52.41 207 GLY A C 1
ATOM 1654 O O . GLY A 1 207 ? 7.353 23.875 -20.098 1.00 52.41 207 GLY A O 1
ATOM 1655 N N . ALA A 1 208 ? 5.849 24.834 -18.719 1.00 45.78 208 ALA A N 1
ATOM 1656 C CA . ALA A 1 208 ? 6.183 26.244 -18.952 1.00 45.78 208 ALA A CA 1
ATOM 1657 C C . ALA A 1 208 ? 5.868 27.157 -17.751 1.00 45.78 208 ALA A C 1
ATOM 1659 O O . ALA A 1 208 ? 6.108 28.356 -17.844 1.00 45.78 208 ALA A O 1
ATOM 1660 N N . VAL A 1 209 ? 5.372 26.637 -16.618 1.00 44.12 209 VAL A N 1
ATOM 1661 C CA . VAL A 1 209 ? 5.258 27.430 -15.382 1.00 44.12 209 VAL A CA 1
ATOM 1662 C C . VAL A 1 209 ? 5.517 26.541 -14.163 1.00 44.12 209 VAL A C 1
ATOM 1664 O O . VAL A 1 209 ? 4.600 25.946 -13.607 1.00 44.12 209 VAL A O 1
ATOM 1667 N N . ASP A 1 210 ? 6.776 26.473 -13.734 1.00 43.06 210 ASP A N 1
ATOM 1668 C CA . ASP A 1 210 ? 7.121 26.179 -12.342 1.00 43.06 210 ASP A CA 1
ATOM 1669 C C . ASP A 1 210 ? 7.684 27.476 -11.728 1.00 43.06 210 ASP A C 1
ATOM 1671 O O . ASP A 1 210 ? 8.737 27.942 -12.171 1.00 43.06 210 ASP A O 1
ATOM 1675 N N . PRO A 1 211 ? 7.008 28.106 -10.748 1.00 43.12 211 PRO A N 1
ATOM 1676 C CA . PRO A 1 211 ? 7.497 29.321 -10.103 1.00 43.12 211 PRO A CA 1
ATOM 1677 C C . PRO A 1 211 ? 8.690 29.089 -9.157 1.00 43.12 211 PRO A C 1
ATOM 1679 O O . PRO A 1 211 ? 9.110 30.038 -8.497 1.00 43.12 211 PRO A O 1
ATOM 1682 N N . ARG A 1 212 ? 9.244 27.869 -9.045 1.00 44.72 212 ARG A N 1
ATOM 1683 C CA . ARG A 1 212 ? 10.336 27.564 -8.099 1.00 44.72 212 ARG A CA 1
ATOM 168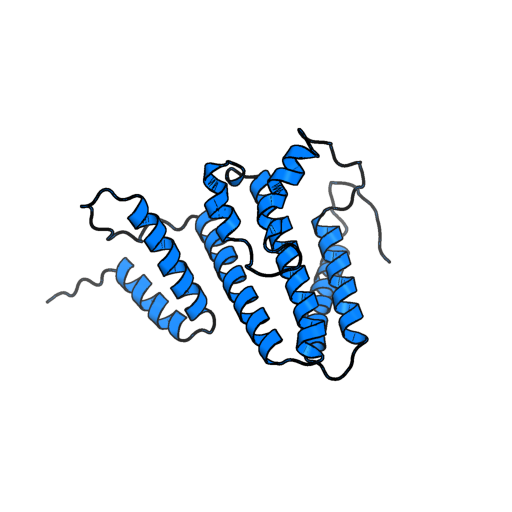4 C C . ARG A 1 212 ? 11.608 26.970 -8.699 1.00 44.72 212 ARG A C 1
ATOM 1686 O O . ARG A 1 212 ? 12.417 26.442 -7.950 1.00 44.72 212 ARG A O 1
ATOM 1693 N N . GLY A 1 213 ? 11.841 27.131 -10.002 1.00 39.25 213 GLY A N 1
ATOM 1694 C CA . GLY A 1 213 ? 13.201 27.193 -10.555 1.00 39.25 213 GLY A CA 1
ATOM 1695 C C . GLY A 1 213 ? 14.171 26.068 -10.168 1.00 39.25 213 GLY A C 1
ATOM 1696 O O . GLY A 1 213 ? 15.348 26.351 -9.960 1.00 39.25 213 GLY A O 1
ATOM 1697 N N . VAL A 1 214 ? 13.723 24.811 -10.095 1.00 40.66 214 VAL A N 1
ATOM 1698 C CA . VAL A 1 214 ? 14.647 23.671 -10.005 1.00 40.66 214 VAL A CA 1
ATOM 1699 C C . VAL A 1 214 ? 14.619 22.915 -11.325 1.00 40.66 214 VAL A C 1
ATOM 1701 O O . VAL A 1 214 ? 13.734 22.112 -11.612 1.00 40.66 214 VAL A O 1
ATOM 1704 N N . SER A 1 215 ? 15.602 23.231 -12.164 1.00 46.88 215 SER A N 1
ATOM 1705 C CA . SER A 1 215 ? 15.926 22.470 -13.362 1.00 46.88 215 SER A CA 1
ATOM 1706 C C . SER A 1 215 ? 16.601 21.153 -12.984 1.00 46.88 215 SER A C 1
ATOM 1708 O O . SER A 1 215 ? 17.641 21.164 -12.329 1.00 46.88 215 SER A O 1
ATOM 1710 N N . GLY A 1 216 ? 16.068 20.041 -13.479 1.00 38.97 216 GLY A N 1
ATOM 1711 C CA . GLY A 1 216 ? 16.759 18.752 -13.514 1.00 38.97 216 GLY A CA 1
ATOM 1712 C C . GLY A 1 216 ? 15.814 17.608 -13.159 1.00 38.97 216 GLY A C 1
ATOM 1713 O O . GLY A 1 216 ? 15.032 17.725 -12.229 1.00 38.97 216 GLY A O 1
ATOM 1714 N N . LEU A 1 217 ? 15.767 16.483 -13.859 1.00 37.91 217 LEU A N 1
ATOM 1715 C CA . LEU A 1 217 ? 16.514 15.980 -15.007 1.00 37.91 217 LEU A CA 1
ATOM 1716 C C . LEU A 1 217 ? 15.524 15.111 -15.806 1.00 37.91 217 LEU A C 1
ATOM 1718 O O . LEU A 1 217 ? 14.709 14.396 -15.223 1.00 37.91 217 LEU A O 1
ATOM 1722 N N . ARG A 1 218 ? 15.564 15.202 -17.138 1.00 32.16 218 ARG A N 1
ATOM 1723 C CA . ARG A 1 218 ? 15.114 14.104 -18.011 1.00 32.16 218 ARG A CA 1
ATOM 1724 C C . ARG A 1 218 ? 16.258 13.074 -18.091 1.00 32.16 218 ARG A C 1
ATOM 1726 O O . ARG A 1 218 ? 17.384 13.488 -17.817 1.00 32.16 218 ARG A O 1
ATOM 1733 N N . PRO A 1 219 ? 15.953 11.795 -18.389 1.00 42.91 219 PRO A N 1
ATOM 1734 C CA . PRO A 1 219 ? 16.907 10.683 -18.321 1.00 42.91 219 PRO A CA 1
ATOM 1735 C C . PRO A 1 219 ? 18.210 10.939 -19.075 1.00 42.91 219 PRO A C 1
ATOM 1737 O O . PRO A 1 219 ? 18.159 11.642 -20.113 1.00 42.91 219 PRO A O 1
#

Organism: NCBI:txid878477

Radius of gyration: 21.67 Å; chains: 1; bounding box: 70×49×52 Å